Protein AF-A0A3A8Y659-F1 (afdb_monomer_lite)

Foldseek 3Di:
DVQVVVVVVVVVVVCVVVVPDPPDPDDDDDDDDAAEDEDLDDDDDQDQKDKPCVVPVVNDDDPDIDIHGYDYQPCDPDLSVLVSVLVVQLVVLCVVPNLDLRSLVVSLVVSCVVVRCVVCCVVQVVVSSLVSQCVVDVVRSVVVVVLVVLVVVLLVVLLVVVVVVPDDLCVSCVVRVSDDSVNSVVSNVVVVVVD

Structure (mmCIF, N/CA/C/O backbone):
data_AF-A0A3A8Y659-F1
#
_entry.id   AF-A0A3A8Y659-F1
#
loop_
_atom_site.group_PDB
_atom_site.id
_atom_site.type_symbol
_atom_site.label_atom_id
_atom_site.label_alt_id
_atom_site.label_comp_id
_atom_site.label_asym_id
_atom_site.label_entity_id
_atom_site.label_seq_id
_atom_site.pdbx_PDB_ins_code
_atom_site.Cartn_x
_atom_site.Cartn_y
_atom_site.Cartn_z
_atom_site.occupancy
_atom_site.B_iso_or_equiv
_atom_site.auth_seq_id
_atom_site.auth_comp_id
_atom_site.auth_asym_id
_atom_site.auth_atom_id
_atom_site.pdbx_PDB_model_num
ATOM 1 N N . MET A 1 1 ? 12.432 8.393 -7.559 1.00 67.25 1 MET A N 1
ATOM 2 C CA . MET A 1 1 ? 13.305 8.315 -6.360 1.00 67.25 1 MET A CA 1
ATOM 3 C C . MET A 1 1 ? 13.033 7.102 -5.458 1.00 67.25 1 MET A C 1
ATOM 5 O O . MET A 1 1 ? 13.943 6.303 -5.294 1.00 67.25 1 MET A O 1
ATOM 9 N N . ARG A 1 2 ? 11.821 6.889 -4.907 1.00 78.06 2 ARG A N 1
ATOM 10 C CA . ARG A 1 2 ? 11.539 5.725 -4.022 1.00 78.06 2 ARG A CA 1
ATOM 11 C C . ARG A 1 2 ? 11.878 4.362 -4.642 1.00 78.06 2 ARG A C 1
ATOM 13 O O . ARG A 1 2 ? 12.446 3.521 -3.959 1.00 78.06 2 ARG A O 1
ATOM 20 N N . SER A 1 3 ? 11.625 4.175 -5.939 1.00 86.06 3 SER A N 1
ATOM 21 C CA . SER A 1 3 ? 11.949 2.927 -6.646 1.00 86.06 3 SER A CA 1
ATOM 22 C C . SER A 1 3 ? 13.438 2.566 -6.581 1.00 86.06 3 SER A C 1
ATOM 24 O O . SER A 1 3 ? 13.763 1.397 -6.421 1.00 86.06 3 SER A O 1
ATOM 26 N N . LEU A 1 4 ? 14.344 3.554 -6.628 1.00 87.75 4 LEU A N 1
ATOM 27 C CA . LEU A 1 4 ? 15.786 3.326 -6.449 1.00 87.75 4 LEU A CA 1
ATOM 28 C C . LEU A 1 4 ? 16.124 2.878 -5.031 1.00 87.75 4 LEU A C 1
ATOM 30 O O . LEU A 1 4 ? 16.915 1.956 -4.851 1.00 87.75 4 LEU A O 1
ATOM 34 N N . MET A 1 5 ? 15.526 3.533 -4.033 1.00 84.38 5 MET A N 1
ATOM 35 C CA . MET A 1 5 ? 15.741 3.189 -2.628 1.00 84.38 5 MET A CA 1
ATOM 36 C C . MET A 1 5 ? 15.296 1.749 -2.369 1.00 84.38 5 MET A C 1
ATOM 38 O O . MET A 1 5 ? 16.085 0.943 -1.887 1.00 84.38 5 MET A O 1
ATOM 42 N N . TYR A 1 6 ? 14.076 1.399 -2.786 1.00 87.62 6 TYR A N 1
ATOM 43 C CA . TYR A 1 6 ? 13.548 0.044 -2.639 1.00 87.62 6 TYR A CA 1
ATOM 44 C C . TYR A 1 6 ? 14.362 -0.988 -3.410 1.00 87.62 6 TYR A C 1
ATOM 46 O O . TYR A 1 6 ? 14.624 -2.063 -2.875 1.00 87.62 6 TYR A O 1
ATOM 54 N N . LEU A 1 7 ? 14.817 -0.666 -4.623 1.00 91.88 7 LEU A N 1
ATOM 55 C CA . LEU A 1 7 ? 15.689 -1.545 -5.394 1.00 91.88 7 LEU A CA 1
ATOM 56 C C . LEU A 1 7 ? 16.992 -1.842 -4.640 1.00 91.88 7 LEU A C 1
ATOM 58 O O . LEU A 1 7 ? 17.371 -3.003 -4.489 1.00 91.88 7 LEU A O 1
ATOM 62 N N . MET A 1 8 ? 17.655 -0.804 -4.125 1.00 91.06 8 MET A N 1
ATOM 63 C CA . MET A 1 8 ? 18.925 -0.967 -3.423 1.00 91.06 8 MET A CA 1
ATOM 64 C C . MET A 1 8 ? 18.757 -1.741 -2.111 1.00 91.06 8 MET A C 1
ATOM 66 O O . MET A 1 8 ? 19.531 -2.663 -1.849 1.00 91.06 8 MET A O 1
ATOM 70 N N . THR A 1 9 ? 17.724 -1.431 -1.321 1.00 87.75 9 THR A N 1
ATOM 71 C CA . THR A 1 9 ? 17.395 -2.174 -0.094 1.00 87.75 9 THR A CA 1
ATOM 72 C C . THR A 1 9 ? 17.088 -3.640 -0.401 1.00 87.75 9 THR A C 1
ATOM 74 O O . THR A 1 9 ? 17.632 -4.535 0.246 1.00 87.75 9 THR A O 1
ATOM 77 N N . THR A 1 10 ? 16.297 -3.905 -1.445 1.00 90.75 10 THR A N 1
ATOM 78 C CA . THR A 1 10 ? 15.961 -5.271 -1.875 1.00 90.75 10 THR A CA 1
ATOM 79 C C . THR A 1 10 ? 17.212 -6.058 -2.257 1.00 90.75 10 THR A C 1
ATOM 81 O O . THR A 1 10 ? 17.349 -7.224 -1.887 1.00 90.75 10 THR A O 1
ATOM 84 N N . TYR A 1 11 ? 18.166 -5.434 -2.951 1.00 92.69 11 TYR A N 1
ATOM 85 C CA . TYR A 1 11 ? 19.422 -6.091 -3.300 1.00 92.69 11 TYR A CA 1
ATOM 86 C C . TYR A 1 11 ? 20.344 -6.326 -2.116 1.00 92.69 11 TYR A C 1
ATOM 88 O O . TYR A 1 11 ? 20.923 -7.408 -2.019 1.00 92.69 11 TYR A O 1
ATOM 96 N N . GLN A 1 12 ? 20.457 -5.369 -1.195 1.00 90.25 12 GLN A N 1
ATOM 97 C CA . GLN A 1 12 ? 21.200 -5.579 0.050 1.00 90.25 12 GLN A CA 1
ATOM 98 C C . GLN A 1 12 ? 20.659 -6.799 0.806 1.00 90.25 12 GLN A C 1
ATOM 100 O O . GLN A 1 12 ? 21.431 -7.677 1.204 1.00 90.25 12 GLN A O 1
ATOM 105 N N . ASP A 1 13 ? 19.335 -6.906 0.922 1.00 90.81 13 ASP A N 1
ATOM 106 C CA . ASP A 1 13 ? 18.683 -8.059 1.536 1.00 90.81 13 ASP A CA 1
ATOM 107 C C . ASP A 1 13 ? 18.911 -9.354 0.760 1.00 90.81 13 ASP A C 1
ATOM 109 O O . ASP A 1 13 ? 19.202 -10.387 1.367 1.00 90.81 13 ASP A O 1
ATOM 113 N N . TYR A 1 14 ? 18.815 -9.317 -0.568 1.00 93.06 14 TYR A N 1
ATOM 114 C CA . TYR A 1 14 ? 19.063 -10.473 -1.423 1.00 93.06 14 TYR A CA 1
ATOM 115 C C . TYR A 1 14 ? 20.491 -11.008 -1.258 1.00 93.06 14 TYR A C 1
ATOM 117 O O . TYR A 1 14 ? 20.678 -12.209 -1.052 1.00 93.06 14 TYR A O 1
ATOM 125 N N . PHE A 1 15 ? 21.507 -10.143 -1.284 1.00 91.25 15 PHE A N 1
ATOM 126 C CA . PHE A 1 15 ? 22.900 -10.560 -1.107 1.00 91.25 15 PHE A CA 1
ATOM 127 C C . PHE A 1 15 ? 23.166 -11.126 0.283 1.00 91.25 15 PHE A C 1
ATOM 129 O O . PHE A 1 15 ? 23.849 -12.144 0.406 1.00 91.25 15 PHE A O 1
ATOM 136 N N . ARG A 1 16 ? 22.580 -10.514 1.319 1.00 88.81 16 ARG A N 1
ATOM 137 C CA . ARG A 1 16 ? 22.657 -11.021 2.691 1.00 88.81 16 ARG A CA 1
ATOM 138 C C . ARG A 1 16 ? 22.024 -12.409 2.803 1.00 88.81 16 ARG A C 1
ATOM 140 O O . ARG A 1 16 ? 22.661 -13.322 3.318 1.00 88.81 16 ARG A O 1
ATOM 147 N N . LYS A 1 17 ? 20.806 -12.590 2.278 1.00 92.38 17 LYS A N 1
ATOM 148 C CA . LYS A 1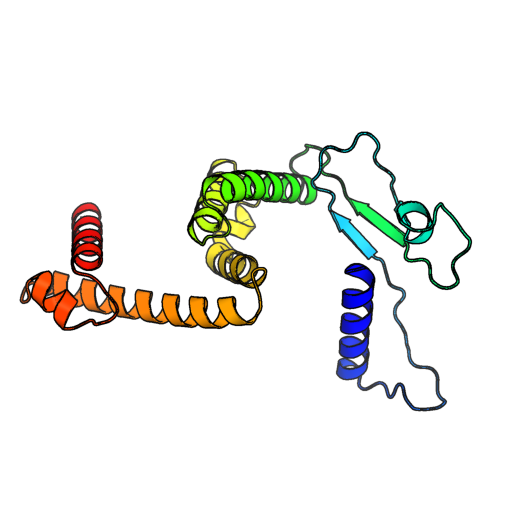 17 ? 20.069 -13.870 2.306 1.00 92.38 17 LYS A CA 1
ATOM 149 C C . LYS A 1 17 ? 20.761 -14.971 1.499 1.00 92.38 17 LYS A C 1
ATOM 151 O O . LYS A 1 17 ? 20.717 -16.130 1.892 1.00 92.38 17 LYS A O 1
ATOM 156 N N . THR A 1 18 ? 21.420 -14.615 0.397 1.00 91.81 18 THR A N 1
ATOM 157 C CA . THR A 1 18 ? 22.163 -15.558 -0.460 1.00 91.81 18 THR A CA 1
ATOM 158 C C . THR A 1 18 ? 23.631 -15.730 -0.054 1.00 91.81 18 THR A C 1
ATOM 160 O O . THR A 1 18 ? 24.370 -16.446 -0.726 1.00 91.81 18 THR A O 1
ATOM 163 N N . ASN A 1 19 ? 24.060 -15.097 1.047 1.00 88.75 19 ASN A N 1
ATOM 164 C CA . ASN A 1 19 ? 25.429 -15.117 1.567 1.00 88.75 19 ASN A CA 1
ATOM 165 C C . ASN A 1 19 ? 26.499 -14.753 0.513 1.00 88.75 19 ASN A C 1
ATOM 167 O O . ASN A 1 19 ? 27.603 -15.305 0.485 1.00 88.75 19 ASN A O 1
ATOM 171 N N . GLN A 1 20 ? 26.162 -13.829 -0.390 1.00 88.06 20 GLN A N 1
ATOM 172 C CA . GLN A 1 20 ? 27.061 -13.376 -1.445 1.00 88.06 20 GLN A CA 1
ATOM 173 C C . GLN A 1 20 ? 27.965 -12.253 -0.933 1.00 88.06 20 GLN A C 1
ATOM 175 O O . GLN A 1 20 ? 27.502 -11.225 -0.444 1.00 88.06 20 GLN A O 1
ATOM 180 N N . ASN A 1 21 ? 29.280 -12.429 -1.072 1.00 85.00 21 ASN A N 1
ATOM 181 C CA . ASN A 1 21 ? 30.248 -11.425 -0.644 1.00 85.00 21 ASN A CA 1
ATOM 182 C C . ASN A 1 21 ? 30.496 -10.393 -1.755 1.00 85.00 21 ASN A C 1
ATOM 184 O O . ASN A 1 21 ? 31.329 -10.610 -2.636 1.00 85.00 21 ASN A O 1
ATOM 188 N N . ILE A 1 22 ? 29.799 -9.259 -1.662 1.00 85.50 22 ILE A N 1
ATOM 189 C CA . ILE A 1 22 ? 29.882 -8.128 -2.603 1.00 85.50 22 ILE A CA 1
ATOM 190 C C . ILE A 1 22 ? 31.216 -7.359 -2.563 1.00 85.50 22 ILE A C 1
ATOM 192 O O . ILE A 1 22 ? 31.443 -6.499 -3.407 1.00 85.50 22 ILE A O 1
ATOM 196 N N . TYR A 1 23 ? 32.107 -7.659 -1.611 1.00 85.44 23 TYR A N 1
ATOM 197 C CA . TYR A 1 23 ? 33.408 -6.994 -1.452 1.00 85.44 23 TYR A CA 1
ATOM 198 C C . TYR A 1 23 ? 34.578 -7.794 -2.044 1.00 85.44 23 TYR A C 1
ATOM 200 O O . TYR A 1 23 ? 35.724 -7.344 -2.010 1.00 85.44 23 TYR A O 1
ATOM 208 N N . LYS A 1 24 ? 34.328 -8.997 -2.575 1.00 87.44 24 LYS A N 1
ATOM 209 C CA . LYS A 1 24 ? 35.353 -9.794 -3.264 1.00 87.44 24 LYS A CA 1
ATOM 210 C C . LYS A 1 24 ? 35.467 -9.381 -4.731 1.00 87.44 24 LYS A C 1
ATOM 212 O O . LYS A 1 24 ? 34.523 -8.904 -5.342 1.00 87.44 24 LYS A O 1
ATOM 217 N N . LYS A 1 25 ? 36.626 -9.664 -5.333 1.00 82.62 25 LYS A N 1
ATOM 218 C CA . LYS A 1 25 ? 36.875 -9.453 -6.773 1.00 82.62 25 LYS A CA 1
ATOM 219 C C . LYS A 1 25 ? 35.950 -10.287 -7.678 1.00 82.62 25 LYS A C 1
ATOM 221 O O . LYS A 1 25 ? 35.764 -9.951 -8.844 1.00 82.62 25 LYS A O 1
ATOM 226 N N . ALA A 1 26 ? 35.422 -11.400 -7.168 1.00 85.94 26 ALA A N 1
ATOM 227 C CA . ALA A 1 26 ? 34.508 -12.257 -7.912 1.00 85.94 26 ALA A CA 1
ATOM 228 C C . ALA A 1 26 ? 33.156 -11.559 -8.116 1.00 85.94 26 ALA A C 1
ATOM 230 O O . ALA A 1 26 ? 32.621 -10.957 -7.189 1.00 85.94 26 ALA A O 1
ATOM 231 N N . LYS A 1 27 ? 32.596 -11.669 -9.325 1.00 85.94 27 LYS A N 1
ATOM 232 C CA . LYS A 1 27 ? 31.263 -11.138 -9.627 1.00 85.94 27 LYS A CA 1
ATOM 233 C C . LYS A 1 27 ? 30.209 -11.865 -8.791 1.00 85.94 27 LYS A C 1
ATOM 235 O O . LYS A 1 27 ? 30.231 -13.091 -8.704 1.00 85.94 27 LYS A O 1
ATOM 240 N N . VAL A 1 28 ? 29.277 -11.105 -8.226 1.00 88.19 28 VAL A N 1
ATOM 241 C CA . VAL A 1 28 ? 28.070 -11.647 -7.593 1.00 88.19 28 VAL A CA 1
ATOM 242 C C . VAL A 1 28 ? 26.990 -11.908 -8.640 1.00 88.19 28 VAL A C 1
ATOM 244 O O . VAL A 1 28 ? 26.982 -11.303 -9.713 1.00 88.19 28 VAL A O 1
ATOM 247 N N . THR A 1 29 ? 26.071 -12.812 -8.325 1.00 88.44 29 THR A N 1
ATOM 248 C CA . THR A 1 29 ? 24.876 -13.058 -9.131 1.00 88.44 29 THR A CA 1
ATOM 249 C C . THR A 1 29 ? 23.843 -11.991 -8.815 1.00 88.44 29 THR A C 1
ATOM 251 O O . THR A 1 29 ? 23.458 -11.826 -7.655 1.00 88.44 29 THR A O 1
ATOM 254 N N . PHE A 1 30 ? 23.383 -11.296 -9.851 1.00 86.94 30 PHE A N 1
ATOM 255 C CA . PHE A 1 30 ? 22.430 -10.203 -9.742 1.00 86.94 30 PHE A CA 1
ATOM 256 C C . PHE A 1 30 ? 21.180 -10.517 -10.560 1.00 86.94 30 PHE A C 1
ATOM 258 O O . PHE A 1 30 ? 21.304 -10.736 -11.769 1.00 86.94 30 PHE A O 1
ATOM 265 N N . PRO A 1 31 ? 19.988 -10.571 -9.949 1.00 90.81 31 PRO A N 1
ATOM 266 C CA . PRO A 1 31 ? 18.769 -10.694 -10.726 1.00 90.81 31 PRO A CA 1
ATOM 267 C C . PRO A 1 31 ? 18.528 -9.398 -11.510 1.00 90.81 31 PRO A C 1
ATOM 269 O O . PRO A 1 31 ? 18.857 -8.306 -11.051 1.00 90.81 31 PRO A O 1
ATOM 272 N N . LYS A 1 32 ? 17.968 -9.519 -12.716 1.00 93.31 32 LYS A N 1
ATOM 273 C CA . LYS A 1 32 ? 17.542 -8.356 -13.501 1.00 93.31 32 LYS A CA 1
ATOM 274 C C . LYS A 1 32 ? 16.274 -7.775 -12.854 1.00 93.31 32 LYS A C 1
ATOM 276 O O . LYS A 1 32 ? 15.326 -8.539 -12.677 1.00 93.31 32 LYS A O 1
ATOM 281 N N . PRO A 1 33 ? 16.230 -6.478 -12.503 1.00 93.00 33 PRO A N 1
ATOM 282 C CA . PRO A 1 33 ? 15.050 -5.900 -11.879 1.00 93.00 33 PRO A CA 1
ATOM 283 C C . PRO A 1 33 ? 13.994 -5.505 -12.904 1.00 93.00 33 PRO A C 1
ATOM 285 O O . PRO A 1 33 ? 14.317 -5.105 -14.024 1.00 93.00 33 PRO A O 1
ATOM 288 N N . GLU A 1 34 ? 12.745 -5.511 -12.452 1.00 94.56 34 GLU A N 1
ATOM 289 C CA . GLU A 1 34 ? 11.632 -4.825 -13.098 1.00 94.56 34 GLU A CA 1
ATOM 290 C C . GLU A 1 34 ? 10.948 -3.936 -12.063 1.00 94.56 34 GLU A C 1
ATOM 292 O O . GLU A 1 34 ? 10.686 -4.359 -10.936 1.00 94.56 34 GLU A O 1
ATOM 297 N N . LEU A 1 35 ? 10.709 -2.679 -12.430 1.00 94.38 35 LEU A N 1
ATOM 298 C CA . LEU A 1 35 ? 10.171 -1.671 -11.527 1.00 94.38 35 LEU A CA 1
ATOM 299 C C . LEU A 1 35 ? 8.787 -1.254 -12.002 1.00 94.38 35 LEU A C 1
ATOM 301 O O . LEU A 1 35 ? 8.608 -0.913 -13.170 1.00 94.38 35 LEU A O 1
ATOM 305 N N . TYR A 1 36 ? 7.839 -1.236 -11.071 1.00 93.56 36 TYR A N 1
ATOM 306 C CA . TYR A 1 36 ? 6.441 -0.925 -11.335 1.00 93.56 36 TYR A CA 1
ATOM 307 C C . TYR A 1 36 ? 5.956 0.189 -10.412 1.00 93.56 36 TYR A C 1
ATOM 309 O O . TYR A 1 36 ? 6.358 0.270 -9.250 1.00 93.56 36 TYR A O 1
ATOM 317 N N . VAL A 1 37 ? 5.067 1.033 -10.928 1.00 91.00 37 VAL A N 1
ATOM 318 C CA . VAL A 1 37 ? 4.320 2.027 -10.150 1.00 91.00 37 VAL A CA 1
ATOM 319 C C . VAL A 1 37 ? 2.852 1.931 -10.524 1.00 91.00 37 VAL A C 1
ATOM 321 O O . VAL A 1 37 ? 2.518 1.990 -11.702 1.00 91.00 37 VAL A O 1
ATOM 324 N N . VAL A 1 38 ? 1.974 1.830 -9.526 1.00 91.81 38 VAL A N 1
ATOM 325 C CA . VAL A 1 38 ? 0.532 1.976 -9.744 1.00 91.81 38 VAL A CA 1
ATOM 326 C C . VAL A 1 38 ? 0.176 3.457 -9.706 1.00 91.81 38 VAL A C 1
ATOM 328 O O . VAL A 1 38 ? 0.420 4.136 -8.707 1.00 91.81 38 VAL A O 1
ATOM 331 N N . PHE A 1 39 ? -0.384 3.965 -10.799 1.00 90.31 39 PHE A N 1
ATOM 332 C CA . PHE A 1 39 ? -0.783 5.358 -10.922 1.00 90.31 39 PHE A CA 1
ATOM 333 C C . PHE A 1 39 ? -2.232 5.553 -10.471 1.00 90.31 39 PHE A C 1
ATOM 335 O O . PHE A 1 39 ? -3.157 4.974 -11.036 1.00 90.31 39 PHE A O 1
ATOM 342 N N . THR A 1 40 ? -2.432 6.398 -9.459 1.00 88.56 40 THR A N 1
ATOM 343 C CA . THR A 1 40 ? -3.747 6.641 -8.838 1.00 88.56 40 THR A CA 1
ATOM 344 C C . THR A 1 40 ? -4.344 8.015 -9.168 1.00 88.56 40 THR A C 1
ATOM 346 O O . THR A 1 40 ? -5.454 8.318 -8.731 1.00 88.56 40 THR A O 1
ATOM 349 N N . GLY A 1 41 ? -3.626 8.851 -9.928 1.00 83.56 41 GLY A N 1
ATOM 350 C CA . GLY A 1 41 ? -4.055 10.202 -10.302 1.00 83.56 41 GLY A CA 1
ATOM 351 C C . GLY A 1 41 ? -5.017 10.255 -11.497 1.00 83.56 41 GLY A C 1
ATOM 352 O O . GLY A 1 41 ? -5.423 9.233 -12.044 1.00 83.56 41 GLY A O 1
ATOM 353 N N . GLU A 1 42 ? -5.345 11.475 -11.933 1.00 70.94 42 GLU A N 1
ATOM 354 C CA . GLU A 1 42 ? -6.302 11.759 -13.025 1.00 70.94 42 GLU A CA 1
ATOM 355 C C . GLU A 1 42 ? -5.631 12.224 -14.336 1.00 70.94 42 GLU A C 1
ATOM 357 O O . GLU A 1 42 ? -6.288 12.776 -15.216 1.00 70.94 42 GLU A O 1
ATOM 362 N N . LYS A 1 43 ? -4.305 12.067 -14.460 1.00 63.59 43 LYS A N 1
ATOM 363 C CA . LYS A 1 43 ? -3.513 12.636 -15.568 1.00 63.59 43 LYS A CA 1
ATOM 364 C C . LYS A 1 43 ? -4.021 12.118 -16.924 1.00 63.59 43 LYS A C 1
ATOM 366 O O . LYS A 1 43 ? -4.203 10.916 -17.103 1.00 63.59 43 LYS A O 1
ATOM 371 N N . GLN A 1 44 ? -4.232 13.038 -17.871 1.00 57.22 44 GLN A N 1
ATOM 372 C CA . GLN A 1 44 ? -4.536 12.705 -19.263 1.00 57.22 44 GLN A CA 1
ATOM 373 C C . GLN A 1 44 ? -3.242 12.264 -19.957 1.00 57.22 44 GLN A C 1
ATOM 375 O O . GLN A 1 44 ? -2.267 13.014 -19.981 1.00 57.22 44 GLN A O 1
ATOM 380 N N . GLY A 1 45 ? -3.236 11.045 -20.495 1.00 69.50 45 GLY A N 1
ATOM 381 C CA . GLY A 1 45 ? -2.053 10.412 -21.076 1.00 69.50 45 GLY A CA 1
ATOM 382 C C . GLY A 1 45 ? -1.481 9.335 -20.157 1.00 69.50 45 GLY A C 1
ATOM 383 O O . GLY A 1 45 ? -1.139 9.593 -19.004 1.00 69.50 45 GLY A O 1
ATOM 384 N N . HIS A 1 46 ? -1.388 8.119 -20.691 1.00 75.00 46 HIS A N 1
ATOM 385 C CA . HIS A 1 46 ? -0.941 6.927 -19.977 1.00 75.00 46 HIS A CA 1
ATOM 386 C C . HIS A 1 46 ? 0.373 6.428 -20.589 1.00 75.00 46 HIS A C 1
ATOM 388 O O . HIS A 1 46 ? 0.340 5.505 -21.405 1.00 75.00 46 HIS A O 1
ATOM 394 N N . PRO A 1 47 ? 1.525 7.062 -20.289 1.00 86.44 47 PRO A N 1
ATOM 395 C CA . PRO A 1 47 ? 2.802 6.512 -20.721 1.00 86.44 47 PRO A CA 1
ATOM 396 C C . PRO A 1 47 ? 2.987 5.109 -20.130 1.00 86.44 47 PRO A C 1
ATOM 398 O O . PRO A 1 47 ? 2.843 4.905 -18.928 1.00 86.44 47 PRO A O 1
ATOM 401 N N . GLU A 1 48 ? 3.322 4.127 -20.969 1.00 89.81 48 GLU A N 1
ATOM 402 C CA . GLU A 1 48 ? 3.593 2.765 -20.489 1.00 89.81 48 GLU A CA 1
ATOM 403 C C . GLU A 1 48 ? 4.823 2.730 -19.567 1.00 89.81 48 GLU A C 1
ATOM 405 O O . GLU A 1 48 ? 4.877 1.954 -18.609 1.00 89.81 48 GLU A O 1
ATOM 410 N N . TYR A 1 49 ? 5.786 3.616 -19.825 1.00 92.50 49 TYR A N 1
ATOM 411 C CA . TYR A 1 49 ? 7.006 3.766 -19.050 1.00 92.50 49 TYR A CA 1
ATOM 412 C C . TYR A 1 49 ? 7.230 5.226 -18.676 1.00 92.50 49 TYR A C 1
ATOM 414 O O . TYR A 1 49 ? 7.023 6.119 -19.492 1.00 92.50 49 TYR A O 1
ATOM 422 N N . MET A 1 50 ? 7.710 5.451 -17.459 1.00 91.50 50 MET A N 1
ATOM 423 C CA . MET A 1 50 ? 8.287 6.727 -17.042 1.00 91.50 50 MET A CA 1
ATOM 424 C C . MET A 1 50 ? 9.766 6.511 -16.757 1.00 91.50 50 MET A C 1
ATOM 426 O O . MET A 1 50 ? 10.134 5.484 -16.179 1.00 91.50 50 MET A O 1
ATOM 430 N N . SER A 1 51 ? 10.603 7.471 -17.133 1.00 92.62 51 SER A N 1
ATOM 431 C CA . SER A 1 51 ? 12.016 7.473 -16.769 1.00 92.62 51 SER A CA 1
ATOM 432 C C . SER A 1 51 ? 12.346 8.666 -15.878 1.00 92.62 51 SER A C 1
ATOM 434 O O . SER A 1 51 ? 11.579 9.625 -15.775 1.00 92.62 51 SER A O 1
ATOM 436 N N . LEU A 1 52 ? 13.463 8.573 -15.160 1.00 90.94 52 LEU A N 1
ATOM 437 C CA . LEU A 1 52 ? 13.917 9.650 -14.289 1.00 90.94 52 LEU A CA 1
ATOM 438 C C . LEU A 1 52 ? 14.382 10.846 -15.123 1.00 90.94 52 LEU A C 1
ATOM 440 O O . LEU A 1 52 ? 14.111 11.980 -14.741 1.00 90.94 52 LEU A O 1
ATOM 444 N N . SER A 1 53 ? 15.054 10.575 -16.243 1.00 93.19 53 SER A N 1
ATOM 445 C CA . SER A 1 53 ? 15.504 11.600 -17.184 1.00 93.19 53 SER A CA 1
ATOM 446 C C . SER A 1 53 ? 14.345 12.428 -17.740 1.00 93.19 53 SER A C 1
ATOM 448 O O . SER A 1 53 ? 14.335 13.647 -17.577 1.00 93.19 53 SER A O 1
ATOM 450 N N . GLU A 1 54 ? 13.329 11.775 -18.302 1.00 91.81 54 GLU A N 1
ATOM 451 C CA . GLU A 1 54 ? 12.189 12.462 -18.922 1.00 91.81 54 GLU A CA 1
ATOM 452 C C . GLU A 1 54 ? 11.392 13.307 -17.915 1.00 91.81 54 GLU A C 1
ATOM 454 O O . GLU A 1 54 ? 10.946 14.405 -18.230 1.00 91.81 54 GLU A O 1
ATOM 459 N N . GLU A 1 55 ? 11.220 12.823 -16.681 1.00 89.25 55 GLU A N 1
ATOM 460 C CA . GLU A 1 55 ? 10.377 13.503 -15.687 1.00 89.25 55 GLU A CA 1
ATOM 461 C C . GLU A 1 55 ? 11.106 14.609 -14.898 1.00 89.25 55 GLU A C 1
ATOM 463 O O . GLU A 1 55 ? 10.440 15.455 -14.299 1.00 89.25 55 GLU A O 1
ATOM 468 N N . PHE A 1 56 ? 12.446 14.608 -14.840 1.00 89.19 56 PHE A N 1
ATOM 469 C CA . PHE A 1 56 ? 13.206 15.521 -13.962 1.00 89.19 56 PHE A CA 1
ATOM 470 C C . PHE A 1 56 ? 14.384 16.248 -14.614 1.00 89.19 56 PHE A C 1
ATOM 472 O O . PHE A 1 56 ? 14.863 17.222 -14.033 1.00 89.19 56 PHE A O 1
ATOM 479 N N . PHE A 1 57 ? 14.869 15.785 -15.764 1.00 92.50 57 PHE A N 1
ATOM 480 C CA . PHE A 1 57 ? 16.068 16.309 -16.424 1.00 92.50 57 PHE A CA 1
ATOM 481 C C . PHE A 1 57 ? 15.805 16.653 -17.893 1.00 92.50 57 PHE A C 1
ATOM 483 O O . PHE A 1 57 ? 16.716 16.583 -18.708 1.00 92.50 57 PHE A O 1
ATOM 490 N N . ASP A 1 58 ? 14.557 16.977 -18.240 1.00 92.12 58 ASP A N 1
ATOM 491 C CA . ASP A 1 58 ? 14.146 17.399 -19.585 1.00 92.12 58 ASP A CA 1
ATOM 492 C C . ASP A 1 58 ? 14.582 16.429 -20.711 1.00 92.12 58 ASP A C 1
ATOM 494 O O . ASP A 1 58 ? 14.822 16.843 -21.847 1.00 92.12 58 ASP A O 1
ATOM 498 N N . GLY A 1 59 ? 14.696 15.130 -20.399 1.00 90.88 59 GLY A N 1
ATOM 499 C CA . GLY A 1 59 ? 15.106 14.092 -21.352 1.00 90.88 59 GLY A CA 1
ATOM 500 C C . GLY A 1 59 ? 16.613 14.040 -21.646 1.00 90.88 59 GLY A C 1
ATOM 501 O O . GLY A 1 59 ? 17.032 13.414 -22.621 1.00 90.88 59 GLY A O 1
ATOM 502 N N . GLU A 1 60 ? 17.458 14.691 -20.839 1.00 93.38 60 GLU A N 1
ATOM 503 C CA . GLU A 1 60 ? 18.916 14.638 -20.998 1.00 93.38 60 GLU A CA 1
ATOM 504 C C . GLU A 1 60 ? 19.491 13.222 -20.791 1.00 93.38 60 GLU A C 1
ATOM 506 O O . GLU A 1 60 ? 19.036 12.440 -19.948 1.00 93.38 60 GLU A O 1
ATOM 511 N N . GLU A 1 61 ? 20.556 12.884 -21.528 1.00 92.69 61 GLU A N 1
ATOM 512 C CA . GLU A 1 61 ? 21.238 11.597 -21.368 1.00 92.69 61 GLU A CA 1
ATOM 513 C C . GLU A 1 61 ? 21.830 11.473 -19.955 1.00 92.69 61 GLU A C 1
ATOM 515 O O . GLU A 1 61 ? 22.750 12.192 -19.561 1.00 92.69 61 GLU A O 1
ATOM 520 N N . CYS A 1 62 ? 21.304 10.521 -19.184 1.00 88.62 62 CYS A N 1
ATOM 521 C CA . CYS A 1 62 ? 21.699 10.289 -17.803 1.00 88.62 62 CYS A CA 1
ATOM 522 C C . CYS A 1 62 ? 22.546 9.020 -17.679 1.00 88.62 62 CYS A C 1
ATOM 524 O O . CYS A 1 62 ? 22.186 7.961 -18.190 1.00 88.62 62 CYS A O 1
ATOM 526 N N . PHE A 1 63 ? 23.627 9.082 -16.893 1.00 90.81 63 PHE A N 1
ATOM 527 C CA . PHE A 1 63 ? 24.431 7.891 -16.577 1.00 90.81 63 PHE A CA 1
ATOM 528 C C . PHE A 1 63 ? 23.638 6.835 -15.788 1.00 90.81 63 PHE A C 1
ATOM 530 O O . PHE A 1 63 ? 23.916 5.638 -15.864 1.00 90.81 63 PHE A O 1
ATOM 537 N N . LEU A 1 64 ? 22.649 7.285 -15.016 1.00 88.19 64 LEU A N 1
ATOM 538 C CA . LEU A 1 64 ? 21.698 6.436 -14.318 1.00 88.19 64 LEU A CA 1
ATOM 539 C C . LEU A 1 64 ? 20.289 6.938 -14.618 1.00 88.19 64 LEU A C 1
ATOM 541 O O . LEU A 1 64 ? 19.835 7.900 -14.002 1.00 88.19 64 LEU A O 1
ATOM 545 N N . ASP A 1 65 ? 19.603 6.259 -15.532 1.00 91.62 65 ASP A N 1
ATOM 546 C CA . ASP A 1 65 ? 18.182 6.476 -15.780 1.00 91.62 65 ASP A CA 1
ATOM 547 C C . ASP A 1 65 ? 17.363 5.285 -15.277 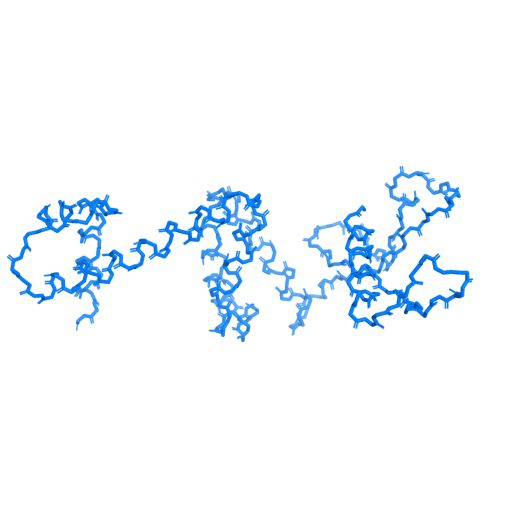1.00 91.62 65 ASP A C 1
ATOM 549 O O . ASP A 1 65 ? 17.691 4.118 -15.508 1.00 91.62 65 ASP A O 1
ATOM 553 N N . VAL A 1 66 ? 16.307 5.587 -14.532 1.00 91.44 66 VAL A N 1
ATOM 554 C CA . VAL A 1 66 ? 15.474 4.589 -13.866 1.00 91.44 66 VAL A CA 1
ATOM 555 C C . VAL A 1 66 ? 14.141 4.546 -14.563 1.00 91.44 66 VAL A C 1
ATOM 557 O O . VAL A 1 66 ? 13.270 5.372 -14.299 1.00 91.44 66 VAL A O 1
ATOM 560 N N . CYS A 1 67 ? 13.977 3.539 -15.409 1.00 93.06 67 CYS A N 1
ATOM 561 C CA . CYS A 1 67 ? 12.721 3.292 -16.091 1.00 93.06 67 CYS A CA 1
ATOM 562 C C . CYS A 1 67 ? 11.793 2.461 -15.204 1.00 93.06 67 CYS A C 1
ATOM 564 O O . CYS A 1 67 ? 12.167 1.399 -14.697 1.00 93.06 67 CYS A O 1
ATOM 566 N N . VAL A 1 68 ? 10.567 2.939 -15.037 1.00 94.00 68 VAL A N 1
ATOM 567 C CA . VAL A 1 68 ? 9.497 2.248 -14.323 1.00 94.00 68 VAL A CA 1
ATOM 568 C C . VAL A 1 68 ? 8.333 2.027 -15.272 1.00 94.00 68 VAL A C 1
ATOM 570 O O . VAL A 1 68 ? 7.964 2.926 -16.024 1.00 94.00 68 VAL A O 1
ATOM 573 N N . ARG A 1 69 ? 7.743 0.834 -15.236 1.00 95.12 69 ARG A N 1
ATOM 574 C CA . ARG A 1 69 ? 6.494 0.565 -15.940 1.00 95.12 69 ARG A CA 1
ATOM 575 C C . ARG A 1 69 ? 5.330 1.084 -15.111 1.00 95.12 69 ARG A C 1
ATOM 577 O O . ARG A 1 69 ? 5.272 0.848 -13.900 1.00 95.12 69 ARG A O 1
ATOM 584 N N . VAL A 1 70 ? 4.404 1.779 -15.754 1.00 93.12 70 VAL A N 1
ATOM 585 C CA . VAL A 1 70 ? 3.244 2.348 -15.073 1.00 93.12 70 VAL A CA 1
ATOM 586 C C . VAL A 1 70 ? 2.043 1.435 -15.242 1.00 93.12 70 VAL A C 1
ATOM 588 O O . VAL A 1 70 ? 1.698 1.026 -16.347 1.00 93.12 70 VAL A O 1
ATOM 591 N N . LEU A 1 71 ? 1.415 1.100 -14.120 1.00 93.19 71 LEU A N 1
ATOM 592 C CA . LEU A 1 71 ? 0.183 0.331 -14.065 1.00 93.19 71 LEU A CA 1
ATOM 593 C C . LEU A 1 71 ? -0.976 1.287 -13.802 1.00 93.19 71 LEU A C 1
ATOM 595 O O . LEU A 1 71 ? -0.948 2.066 -12.848 1.00 93.19 71 LEU A O 1
ATOM 599 N N . TYR A 1 72 ? -1.997 1.204 -14.644 1.00 91.25 72 TYR A N 1
ATOM 600 C CA . TYR A 1 72 ? -3.205 2.010 -14.549 1.00 91.25 72 TYR A CA 1
ATOM 601 C C . TYR A 1 72 ? -4.390 1.113 -14.215 1.00 91.25 72 TYR A C 1
ATOM 603 O O . TYR A 1 72 ? -4.446 -0.031 -14.662 1.00 91.25 72 TYR A O 1
ATOM 611 N N . GLY A 1 73 ? -5.344 1.644 -13.451 1.00 87.75 73 GLY A N 1
ATOM 612 C CA . GLY A 1 73 ? -6.645 0.999 -13.323 1.00 87.75 73 GLY A CA 1
ATOM 613 C C . GLY A 1 73 ? -7.354 1.034 -14.674 1.00 87.75 73 GLY A C 1
ATOM 614 O O . GLY A 1 73 ? -7.511 2.108 -15.254 1.00 87.75 73 GLY A O 1
ATOM 615 N N . SER A 1 74 ? -7.759 -0.130 -15.166 1.00 83.44 74 SER A N 1
ATOM 616 C CA . SER A 1 74 ? -8.540 -0.279 -16.397 1.00 83.44 74 SER A CA 1
ATOM 617 C C . SER A 1 74 ? -10.001 0.170 -16.218 1.00 83.44 74 SER A C 1
ATOM 619 O O . SER A 1 74 ? -10.679 0.479 -17.195 1.00 83.44 74 SER A O 1
ATOM 621 N N . GLY A 1 75 ? -10.477 0.232 -14.967 1.00 80.25 75 GLY A N 1
ATOM 622 C CA . GLY A 1 75 ? -11.889 0.425 -14.626 1.00 80.25 75 GLY A CA 1
ATOM 623 C C . GLY A 1 75 ? -12.689 -0.881 -14.592 1.00 80.25 75 GLY A C 1
ATOM 624 O O . GLY A 1 75 ? -13.862 -0.855 -14.226 1.00 80.25 75 GLY A O 1
ATOM 625 N N . GLU A 1 76 ? -12.064 -2.005 -14.944 1.00 84.50 76 GLU A N 1
ATOM 626 C CA . GLU A 1 76 ? -12.613 -3.349 -14.777 1.00 84.50 76 GLU A CA 1
ATOM 627 C C . GLU A 1 76 ? -12.462 -3.831 -13.324 1.00 84.50 76 GLU A C 1
ATOM 629 O O . GLU A 1 76 ? -11.823 -3.184 -12.490 1.00 84.50 76 GLU A O 1
ATOM 634 N N . ASP A 1 77 ? -13.048 -4.986 -13.006 1.00 86.69 77 ASP A N 1
ATOM 635 C CA . ASP A 1 77 ? -12.936 -5.619 -11.686 1.00 86.69 77 ASP A CA 1
ATOM 636 C C . ASP A 1 77 ? -11.610 -6.390 -11.529 1.00 86.69 77 ASP A C 1
ATOM 638 O O . ASP A 1 77 ? -11.572 -7.586 -11.244 1.00 86.69 77 ASP A O 1
ATOM 642 N N . ASP A 1 78 ? -10.496 -5.706 -11.792 1.00 92.94 78 ASP A N 1
ATOM 643 C CA . ASP A 1 78 ? -9.144 -6.236 -11.643 1.00 92.94 78 ASP A CA 1
ATOM 644 C C . ASP A 1 78 ? -8.440 -5.658 -10.404 1.00 92.94 78 ASP A C 1
ATOM 646 O O . ASP A 1 78 ? -8.776 -4.581 -9.902 1.00 92.94 78 ASP A O 1
ATOM 650 N N . ILE A 1 79 ? -7.415 -6.361 -9.916 1.00 94.00 79 ILE A N 1
ATOM 651 C CA . ILE A 1 79 ? -6.704 -5.996 -8.682 1.00 94.00 79 ILE A CA 1
ATOM 652 C C . ILE A 1 79 ? -6.078 -4.591 -8.725 1.00 94.00 79 ILE A C 1
ATOM 654 O O . ILE A 1 79 ? -6.036 -3.905 -7.700 1.00 94.00 79 ILE A O 1
ATOM 658 N N . ILE A 1 80 ? -5.618 -4.127 -9.892 1.00 93.94 80 ILE A N 1
ATOM 659 C CA . ILE A 1 80 ? -5.027 -2.793 -10.049 1.00 93.94 80 ILE A CA 1
ATOM 660 C C . ILE A 1 80 ? -6.127 -1.737 -9.967 1.00 93.94 80 ILE A C 1
ATOM 662 O O . ILE A 1 80 ? -5.978 -0.753 -9.241 1.00 93.94 80 ILE A O 1
ATOM 666 N N . SER A 1 81 ? -7.254 -1.952 -10.645 1.00 93.75 81 SER A N 1
ATOM 667 C CA . SER A 1 81 ? -8.421 -1.061 -10.579 1.00 93.75 81 SER A CA 1
ATOM 668 C C . SER A 1 81 ? -9.020 -0.981 -9.172 1.00 93.75 81 SER A C 1
ATOM 670 O O . SER A 1 81 ? -9.339 0.115 -8.693 1.00 93.75 81 SER A O 1
ATOM 672 N N . GLN A 1 82 ? -9.103 -2.108 -8.462 1.00 95.38 82 GLN A N 1
ATOM 673 C CA . GLN A 1 82 ? -9.534 -2.137 -7.065 1.00 95.38 82 GLN A CA 1
ATOM 674 C C . GLN A 1 82 ? -8.561 -1.365 -6.159 1.00 95.38 82 GLN A C 1
ATOM 676 O O . GLN A 1 82 ? -8.998 -0.534 -5.362 1.00 95.38 82 GLN A O 1
ATOM 681 N N . TYR A 1 83 ? -7.246 -1.542 -6.324 1.00 94.31 83 TYR A N 1
ATOM 682 C CA . TYR A 1 83 ? -6.250 -0.761 -5.584 1.00 94.31 83 TYR A CA 1
ATOM 683 C C . TYR A 1 83 ? -6.346 0.745 -5.873 1.00 94.31 83 TYR A C 1
ATOM 685 O O . TYR A 1 83 ? -6.311 1.562 -4.951 1.00 94.31 83 TYR A O 1
ATOM 693 N N . VAL A 1 84 ? -6.506 1.138 -7.142 1.00 94.25 84 VAL A N 1
ATOM 694 C CA . VAL A 1 84 ? -6.690 2.549 -7.520 1.00 94.25 84 VAL A CA 1
ATOM 695 C C . VAL A 1 84 ? -7.939 3.122 -6.853 1.00 94.25 84 VAL A C 1
ATOM 697 O O . VAL A 1 84 ? -7.906 4.243 -6.343 1.00 94.25 84 VAL A O 1
ATOM 700 N N . THR A 1 85 ? -9.024 2.350 -6.798 1.00 95.19 85 THR A N 1
ATOM 701 C CA . THR A 1 85 ? -10.259 2.750 -6.115 1.00 95.19 85 THR A CA 1
ATOM 702 C C . THR A 1 85 ? -10.039 2.907 -4.612 1.00 95.19 85 THR A C 1
ATOM 704 O O . THR A 1 85 ? -10.432 3.928 -4.047 1.00 95.19 85 THR A O 1
ATOM 707 N N . PHE A 1 86 ? -9.350 1.959 -3.974 1.00 95.19 86 PHE A N 1
ATOM 708 C CA . PHE A 1 86 ? -8.980 2.039 -2.561 1.00 95.19 86 PHE A CA 1
ATOM 709 C C . PHE A 1 86 ? -8.172 3.309 -2.256 1.00 95.19 86 PHE A C 1
ATOM 711 O O . PHE A 1 86 ? -8.513 4.060 -1.343 1.00 95.19 86 PHE A O 1
ATOM 718 N N . ALA A 1 87 ? -7.145 3.602 -3.060 1.00 93.44 87 ALA A N 1
ATOM 719 C CA . ALA A 1 87 ? -6.310 4.791 -2.892 1.00 93.44 87 ALA A CA 1
ATOM 720 C C . ALA A 1 87 ? -7.111 6.097 -3.035 1.00 93.44 87 ALA A C 1
ATOM 722 O O . ALA A 1 87 ? -6.910 7.032 -2.259 1.00 93.44 87 ALA A O 1
ATOM 723 N N . LYS A 1 88 ? -8.059 6.154 -3.980 1.00 94.06 88 LYS A N 1
ATOM 724 C CA . LYS A 1 88 ? -8.955 7.308 -4.153 1.00 94.06 88 LYS A CA 1
ATOM 725 C C . LYS A 1 88 ? -9.881 7.500 -2.952 1.00 94.06 88 LYS A C 1
ATOM 727 O O . LYS A 1 88 ? -9.975 8.612 -2.435 1.00 94.06 88 LYS A O 1
ATOM 732 N N . VAL A 1 89 ? -10.513 6.426 -2.469 1.00 96.62 89 VAL A N 1
ATOM 733 C CA . VAL A 1 89 ? -11.347 6.468 -1.254 1.00 96.62 89 VAL A CA 1
ATOM 734 C C . VAL A 1 89 ? -10.519 6.949 -0.064 1.00 96.62 89 VAL A C 1
ATOM 736 O O . VAL A 1 89 ? -10.970 7.815 0.685 1.00 96.62 89 VAL A O 1
ATOM 739 N N . TYR A 1 90 ? -9.291 6.454 0.079 1.00 93.81 90 TYR A N 1
ATOM 740 C CA . TYR A 1 90 ? -8.392 6.890 1.137 1.00 93.81 90 TYR A CA 1
ATOM 741 C C . TYR A 1 90 ? -8.056 8.376 1.065 1.00 93.81 90 TYR A C 1
ATOM 743 O O . TYR A 1 90 ? -8.129 9.073 2.076 1.00 93.81 90 TYR A O 1
ATOM 751 N N . ASP A 1 91 ? -7.723 8.891 -0.118 1.00 92.00 91 ASP A N 1
ATOM 752 C CA . ASP A 1 91 ? -7.444 10.315 -0.296 1.00 92.00 91 ASP A CA 1
ATOM 753 C C . ASP A 1 91 ? -8.662 11.184 0.063 1.00 92.00 91 ASP A C 1
ATOM 755 O O . ASP A 1 91 ? -8.496 12.255 0.655 1.00 92.00 91 ASP A O 1
ATOM 759 N N . GLU A 1 92 ? -9.885 10.729 -0.231 1.00 96.00 92 GLU A N 1
ATOM 760 C CA . GLU A 1 92 ? -11.120 11.390 0.208 1.00 96.00 92 GLU A CA 1
ATOM 761 C C . GLU A 1 92 ? -11.276 11.375 1.733 1.00 96.00 92 GLU A C 1
ATOM 763 O O . GLU A 1 92 ? -11.570 12.416 2.327 1.00 96.00 92 GLU A O 1
ATOM 768 N N . GLN A 1 93 ? -11.057 10.228 2.384 1.00 95.25 93 GLN A N 1
ATOM 769 C CA . GLN A 1 93 ? -11.164 10.130 3.843 1.00 95.25 93 GLN A CA 1
ATOM 770 C C . GLN A 1 93 ? -10.071 10.932 4.545 1.00 95.25 93 GLN A C 1
ATOM 772 O O . GLN A 1 93 ? -10.354 11.621 5.523 1.00 95.25 93 GLN A O 1
ATOM 777 N N . ARG A 1 94 ? -8.846 10.945 4.012 1.00 90.38 94 ARG A N 1
ATOM 778 C CA . ARG A 1 94 ? -7.746 11.763 4.532 1.00 90.38 94 ARG A CA 1
ATOM 779 C C . ARG A 1 94 ? -8.053 13.256 4.423 1.00 90.38 94 ARG A C 1
ATOM 781 O O . ARG A 1 94 ? -7.720 14.011 5.331 1.00 90.38 94 ARG A O 1
ATOM 788 N N . LYS A 1 95 ? -8.698 13.706 3.340 1.00 93.12 95 LYS A N 1
ATOM 789 C CA . LYS A 1 95 ? -9.146 15.107 3.205 1.00 93.12 95 LYS A CA 1
ATOM 790 C C . LYS A 1 95 ? -10.221 15.475 4.237 1.00 93.12 95 LYS A C 1
ATOM 792 O O . LYS A 1 95 ? -10.247 16.618 4.677 1.00 93.12 95 LYS A O 1
ATOM 797 N N . LYS A 1 96 ? -11.086 14.530 4.625 1.00 94.81 96 LYS A N 1
ATOM 798 C CA . LYS A 1 96 ? -12.173 14.743 5.602 1.00 94.81 96 LYS A CA 1
ATOM 799 C C . LYS A 1 96 ? -11.714 14.660 7.057 1.00 94.81 96 LYS A C 1
ATOM 801 O O . LYS A 1 96 ? -12.108 15.484 7.873 1.00 94.81 96 LYS A O 1
ATOM 806 N N . HIS A 1 97 ? -10.903 13.658 7.378 1.00 87.38 97 HIS A N 1
ATOM 807 C CA . HIS A 1 97 ? -10.563 13.277 8.751 1.00 87.38 97 HIS A CA 1
ATOM 808 C C . HIS A 1 97 ? -9.086 13.505 9.094 1.00 87.38 97 HIS A C 1
ATOM 810 O O . HIS A 1 97 ? -8.660 13.189 10.203 1.00 87.38 97 HIS A O 1
ATOM 816 N N . GLY A 1 98 ? -8.294 14.045 8.164 1.00 84.81 98 GLY A N 1
ATOM 817 C CA . GLY A 1 98 ? -6.850 14.190 8.318 1.00 84.81 98 GLY A CA 1
ATOM 818 C C . GLY A 1 98 ? -6.108 12.854 8.227 1.00 84.81 98 GLY A C 1
ATOM 819 O O . GLY A 1 98 ? -6.653 11.830 7.816 1.00 84.81 98 GLY A O 1
ATOM 820 N N . LYS A 1 99 ? -4.832 12.865 8.618 1.00 82.00 99 LYS A N 1
ATOM 821 C CA . LYS A 1 99 ? -4.006 11.657 8.759 1.00 82.00 99 LYS A CA 1
ATOM 822 C C . LYS A 1 99 ? -4.337 10.972 10.088 1.00 82.00 99 LYS A C 1
ATOM 824 O O . LYS A 1 99 ? -3.609 11.123 11.057 1.00 82.00 99 LYS A O 1
ATOM 829 N N . THR A 1 100 ? -5.488 10.317 10.166 1.00 83.00 100 THR A N 1
ATOM 830 C CA . THR A 1 100 ? -5.984 9.721 11.415 1.00 83.00 100 THR A CA 1
ATOM 831 C C . THR A 1 100 ? -6.360 8.260 11.224 1.00 83.00 100 THR A C 1
ATOM 833 O O . THR A 1 100 ? -6.726 7.838 10.125 1.00 83.00 100 THR A O 1
ATOM 836 N N . ARG A 1 101 ? -6.354 7.499 12.325 1.00 84.06 101 ARG A N 1
ATOM 837 C CA . ARG A 1 101 ? -6.897 6.133 12.372 1.00 84.06 101 ARG A CA 1
ATOM 838 C C . ARG A 1 101 ? -8.332 6.074 11.834 1.00 84.06 101 ARG A C 1
ATOM 840 O O . ARG A 1 101 ? -8.669 5.171 11.078 1.00 84.06 101 ARG A O 1
ATOM 847 N N . THR A 1 102 ? -9.149 7.086 12.133 1.00 87.44 102 THR A N 1
ATOM 848 C CA . THR A 1 102 ? -10.518 7.216 11.609 1.00 87.44 102 THR A CA 1
ATOM 849 C C . THR A 1 102 ? -10.561 7.252 10.082 1.00 87.44 102 THR A C 1
ATOM 851 O O . THR A 1 102 ? -11.394 6.573 9.491 1.00 87.44 102 THR A O 1
ATOM 854 N N . ALA A 1 103 ? -9.651 7.985 9.425 1.00 89.69 103 ALA A N 1
ATOM 855 C CA . ALA A 1 103 ? -9.586 8.016 7.963 1.00 89.69 103 ALA A CA 1
ATOM 856 C C . ALA A 1 103 ? -9.315 6.622 7.370 1.00 89.69 103 ALA A C 1
ATOM 858 O O . ALA A 1 103 ? -9.887 6.265 6.340 1.00 89.69 103 ALA A O 1
ATOM 859 N N . ILE A 1 104 ? -8.468 5.828 8.031 1.00 90.50 104 ILE A N 1
ATOM 860 C CA . ILE A 1 104 ? -8.123 4.462 7.616 1.00 90.50 104 ILE A CA 1
ATOM 861 C C . ILE A 1 104 ? -9.324 3.527 7.803 1.00 90.50 104 ILE A C 1
ATOM 863 O O . ILE A 1 104 ? -9.723 2.857 6.853 1.00 90.50 104 ILE A O 1
ATOM 867 N N . LEU A 1 105 ? -9.944 3.524 8.987 1.00 91.69 105 LEU A N 1
ATOM 868 C CA . LEU A 1 105 ? -11.091 2.658 9.284 1.00 91.69 105 LEU A CA 1
ATOM 869 C C . LEU A 1 105 ? -12.289 2.953 8.370 1.00 91.69 105 LEU A C 1
ATOM 871 O O . LEU A 1 105 ? -12.883 2.027 7.819 1.00 91.69 105 LEU A O 1
ATOM 875 N N . GLU A 1 106 ? -12.596 4.230 8.122 1.00 97.06 106 GLU A N 1
ATOM 876 C CA . GLU A 1 106 ? -13.653 4.603 7.174 1.00 97.06 106 GLU A CA 1
ATOM 877 C C . GLU A 1 106 ? -13.309 4.194 5.740 1.00 97.06 106 GLU A C 1
ATOM 879 O O . GLU A 1 106 ? -14.189 3.762 4.997 1.00 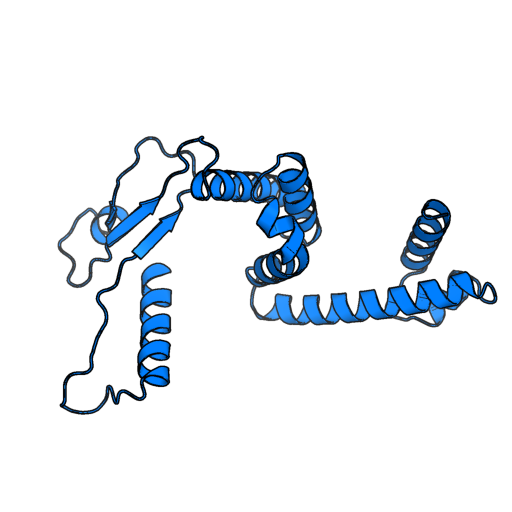97.06 106 GLU A O 1
ATOM 884 N N . THR A 1 107 ? -12.034 4.264 5.345 1.00 96.44 107 THR A N 1
ATOM 885 C CA . THR A 1 107 ? -11.595 3.775 4.029 1.00 96.44 107 THR A CA 1
ATOM 886 C C . THR A 1 107 ? -11.864 2.284 3.888 1.00 96.44 107 THR A C 1
ATOM 888 O O . THR A 1 107 ? -12.454 1.867 2.891 1.00 96.44 107 THR A O 1
ATOM 891 N N . ILE A 1 108 ? -11.472 1.488 4.886 1.00 95.19 108 ILE A N 1
ATOM 892 C CA . ILE A 1 108 ? -11.673 0.037 4.887 1.00 95.19 108 ILE A CA 1
ATOM 893 C C . ILE A 1 108 ? -13.167 -0.287 4.844 1.00 95.19 108 ILE A C 1
ATOM 895 O O . ILE A 1 108 ? -13.586 -1.066 3.989 1.00 95.19 108 ILE A O 1
ATOM 899 N N . ARG A 1 109 ? -13.978 0.353 5.697 1.00 97.25 109 ARG A N 1
ATOM 900 C CA . ARG A 1 109 ? -15.437 0.178 5.719 1.00 97.25 109 ARG A CA 1
ATOM 901 C C . ARG A 1 109 ? -16.059 0.468 4.352 1.00 97.25 109 ARG A C 1
ATOM 903 O O . ARG A 1 109 ? -16.748 -0.383 3.801 1.00 97.25 109 ARG A O 1
ATOM 910 N N . ILE A 1 110 ? -15.763 1.632 3.769 1.00 97.94 110 ILE A N 1
ATOM 911 C CA . ILE A 1 110 ? -16.298 2.041 2.461 1.00 97.94 110 ILE A CA 1
ATOM 912 C C . ILE A 1 110 ? -15.850 1.086 1.350 1.00 97.94 110 ILE A C 1
ATOM 914 O O . ILE A 1 110 ? -16.634 0.789 0.451 1.00 97.94 110 ILE A O 1
ATOM 918 N N . CYS A 1 111 ? -14.601 0.619 1.379 1.00 97.56 111 CYS A N 1
ATOM 919 C CA . CYS A 1 111 ? -14.107 -0.318 0.374 1.00 97.56 111 CYS A CA 1
ATOM 920 C C . CYS A 1 111 ? -14.803 -1.676 0.490 1.00 97.56 111 CYS A C 1
ATOM 922 O O . CYS A 1 111 ? -15.229 -2.207 -0.532 1.00 97.56 111 CYS A O 1
ATOM 924 N N . LYS A 1 112 ? -15.027 -2.184 1.709 1.00 96.75 112 LYS A N 1
ATOM 925 C CA . LYS A 1 112 ? -15.819 -3.402 1.927 1.00 96.75 112 LYS A CA 1
ATOM 926 C C . LYS A 1 112 ? -17.250 -3.252 1.410 1.00 96.75 112 LYS A C 1
ATOM 928 O O . LYS A 1 112 ? -17.699 -4.095 0.641 1.00 96.75 112 LYS A O 1
ATOM 933 N N . ASP A 1 113 ? -17.918 -2.145 1.738 1.00 97.25 113 ASP A N 1
ATOM 934 C CA . ASP A 1 113 ? -19.285 -1.854 1.276 1.00 97.25 113 ASP A CA 1
ATOM 935 C C . ASP A 1 113 ? -19.384 -1.796 -0.262 1.00 97.25 113 ASP A C 1
ATOM 937 O O . ASP A 1 113 ? -20.423 -2.108 -0.844 1.00 97.25 113 ASP A O 1
ATOM 941 N N . LYS A 1 114 ? -18.296 -1.401 -0.935 1.00 95.75 114 LYS A N 1
ATOM 942 C CA . LYS A 1 114 ? -18.196 -1.307 -2.400 1.00 95.75 114 LYS A CA 1
ATOM 943 C C . LYS A 1 114 ? -17.608 -2.555 -3.068 1.00 95.75 114 LYS A C 1
ATOM 945 O O . LYS A 1 114 ? -17.388 -2.520 -4.275 1.00 95.75 114 LYS A O 1
ATOM 950 N N . ASN A 1 115 ? -17.345 -3.628 -2.320 1.00 95.44 115 ASN A N 1
ATOM 951 C CA . ASN A 1 115 ? -16.649 -4.832 -2.792 1.00 95.44 115 ASN A CA 1
ATOM 952 C C . ASN A 1 115 ? -15.244 -4.574 -3.377 1.00 95.44 115 ASN A C 1
ATOM 954 O O . ASN A 1 115 ? -14.765 -5.318 -4.225 1.00 95.44 115 ASN A O 1
ATOM 958 N N . VAL A 1 116 ? -14.557 -3.530 -2.918 1.00 96.25 116 VAL A N 1
ATOM 959 C CA . VAL A 1 116 ? -13.192 -3.188 -3.335 1.00 96.25 116 VAL A CA 1
ATOM 960 C C . VAL A 1 116 ? -12.196 -3.879 -2.412 1.00 96.25 116 VAL A C 1
ATOM 962 O O . VAL A 1 116 ? -12.219 -3.642 -1.204 1.00 96.25 116 VAL A O 1
ATOM 965 N N . LEU A 1 117 ? -11.303 -4.702 -2.972 1.00 95.56 117 LEU A N 1
ATOM 966 C CA . LEU A 1 117 ? -10.322 -5.510 -2.231 1.00 95.56 117 LEU A CA 1
ATOM 967 C C . LEU A 1 117 ? -10.970 -6.380 -1.142 1.00 95.56 117 LEU A C 1
ATOM 969 O O . LEU A 1 117 ? -10.357 -6.647 -0.109 1.00 95.56 117 LEU A O 1
ATOM 973 N N . ILE A 1 118 ? -12.223 -6.796 -1.353 1.00 95.25 118 ILE A N 1
ATOM 974 C CA . ILE A 1 118 ? -13.071 -7.366 -0.302 1.00 95.25 118 ILE A CA 1
ATOM 975 C C . ILE A 1 118 ? -12.450 -8.603 0.349 1.00 95.25 118 ILE A C 1
ATOM 977 O O . ILE A 1 118 ? -12.372 -8.657 1.573 1.00 95.25 118 ILE A O 1
ATOM 981 N N . GLU A 1 119 ? -11.940 -9.547 -0.443 1.00 92.06 119 GLU A N 1
ATOM 982 C CA . GLU A 1 119 ? -11.311 -10.774 0.062 1.00 92.06 119 GLU A CA 1
ATOM 983 C C . GLU A 1 119 ? -10.124 -10.446 0.977 1.00 92.06 119 GLU A C 1
ATOM 985 O O . GLU A 1 119 ? -10.046 -10.917 2.111 1.00 92.06 119 GLU A O 1
ATOM 990 N N . TYR A 1 120 ? -9.253 -9.538 0.531 1.00 91.06 120 TYR A N 1
ATOM 991 C CA . TYR A 1 120 ? -8.079 -9.129 1.294 1.00 91.06 120 TYR A CA 1
ATOM 992 C C . TYR A 1 120 ? -8.456 -8.370 2.570 1.00 91.06 120 TYR A C 1
ATOM 994 O O . TYR A 1 120 ? -7.917 -8.639 3.640 1.00 91.06 120 TYR A O 1
ATOM 1002 N N . LEU A 1 121 ? -9.408 -7.436 2.489 1.00 94.00 121 LEU A N 1
ATOM 1003 C CA . LEU A 1 121 ? -9.834 -6.638 3.638 1.00 94.00 121 LEU A CA 1
ATOM 1004 C C . LEU A 1 121 ? -10.624 -7.459 4.664 1.00 94.00 121 LEU A C 1
ATOM 1006 O O . LEU A 1 121 ? -10.625 -7.105 5.841 1.00 94.00 121 LEU A O 1
ATOM 1010 N N . LEU A 1 122 ? -11.313 -8.530 4.266 1.00 90.12 122 LEU A N 1
ATOM 1011 C CA . LEU A 1 122 ? -11.981 -9.428 5.211 1.00 90.12 122 LEU A CA 1
ATOM 1012 C C . LEU A 1 122 ? -10.974 -10.239 6.033 1.00 90.12 122 LEU A C 1
ATOM 1014 O O . LEU A 1 122 ? -11.177 -10.409 7.233 1.00 90.12 122 LEU A O 1
ATOM 1018 N N . GLU A 1 123 ? -9.877 -10.684 5.422 1.00 90.69 123 GLU A N 1
ATOM 1019 C CA . GLU A 1 123 ? -8.870 -11.509 6.098 1.00 90.69 123 GLU A CA 1
ATOM 1020 C C . GLU A 1 123 ? -7.782 -10.696 6.816 1.00 90.69 123 GLU A C 1
ATOM 1022 O O . GLU A 1 123 ? -7.263 -11.124 7.848 1.00 90.69 123 GLU A O 1
ATOM 1027 N N . ARG A 1 124 ? -7.406 -9.533 6.268 1.00 87.25 124 ARG A N 1
ATOM 1028 C CA . ARG A 1 124 ? -6.179 -8.797 6.627 1.00 87.25 124 ARG A CA 1
ATOM 1029 C C . ARG A 1 124 ? -6.418 -7.368 7.104 1.00 87.25 124 ARG A C 1
ATOM 1031 O O . ARG A 1 124 ? -5.484 -6.573 7.117 1.00 87.25 124 ARG A O 1
ATOM 1038 N N . GLU A 1 125 ? -7.630 -7.032 7.544 1.00 86.69 125 GLU A N 1
ATOM 1039 C CA . GLU A 1 125 ? -7.984 -5.673 7.992 1.00 86.69 125 GLU A CA 1
ATOM 1040 C C . GLU A 1 125 ? -6.959 -5.060 8.959 1.00 86.69 125 GLU A C 1
ATOM 1042 O O . GLU A 1 125 ? -6.442 -3.977 8.696 1.00 86.69 125 GLU A O 1
ATOM 1047 N N . LYS A 1 126 ? -6.619 -5.773 10.042 1.00 82.81 126 LYS A N 1
ATOM 1048 C CA . LYS A 1 126 ? -5.675 -5.281 11.061 1.00 82.81 126 LYS A CA 1
ATOM 1049 C C . LYS A 1 126 ? -4.268 -5.056 10.505 1.00 82.81 126 LYS A C 1
ATOM 1051 O O .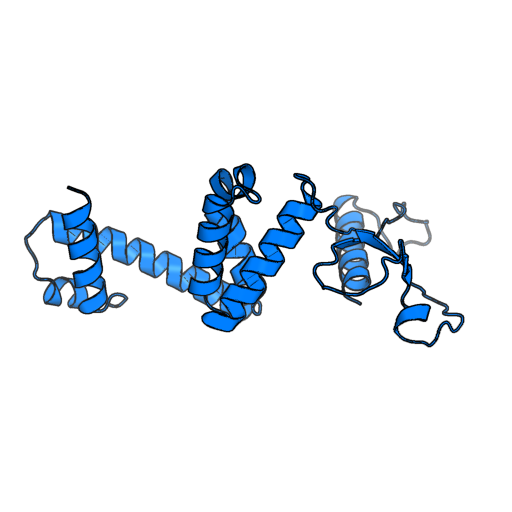 LYS A 1 126 ? -3.570 -4.148 10.942 1.00 82.81 126 LYS A O 1
ATOM 1056 N N . GLU A 1 127 ? -3.848 -5.880 9.549 1.00 80.06 127 GLU A N 1
ATOM 1057 C CA . GLU A 1 127 ? -2.546 -5.752 8.891 1.00 80.06 127 GLU A CA 1
ATOM 1058 C C . GLU A 1 127 ? -2.526 -4.523 7.975 1.00 80.06 127 GLU A C 1
ATOM 1060 O O . GLU A 1 127 ? -1.593 -3.727 8.034 1.00 80.06 127 GLU A O 1
ATOM 1065 N N . VAL A 1 128 ? -3.589 -4.318 7.190 1.00 84.69 128 VAL A N 1
ATOM 1066 C CA . VAL A 1 128 ? -3.757 -3.117 6.356 1.00 84.69 128 VAL A CA 1
ATOM 1067 C C . VAL A 1 128 ? -3.766 -1.866 7.216 1.00 84.69 128 VAL A C 1
ATOM 1069 O O . VAL A 1 128 ? -3.056 -0.910 6.915 1.00 84.69 128 VAL A O 1
ATOM 1072 N N . GLU A 1 129 ? -4.528 -1.880 8.305 1.00 84.56 129 GLU A N 1
ATOM 1073 C CA . GLU A 1 129 ? -4.575 -0.774 9.247 1.00 84.56 129 GLU A CA 1
ATOM 1074 C C . GLU A 1 129 ? -3.182 -0.454 9.807 1.00 84.56 129 GLU A C 1
ATOM 1076 O O . GLU A 1 129 ? -2.747 0.696 9.742 1.00 84.56 129 GLU A O 1
ATOM 1081 N N . ALA A 1 130 ? -2.458 -1.468 10.289 1.00 77.69 130 ALA A N 1
ATOM 1082 C CA . ALA A 1 130 ? -1.113 -1.307 10.829 1.00 77.69 130 ALA A CA 1
ATOM 1083 C C . ALA A 1 130 ? -0.127 -0.767 9.784 1.00 77.69 130 ALA A C 1
ATOM 1085 O O . ALA A 1 130 ? 0.639 0.140 10.094 1.00 77.69 130 ALA A O 1
ATOM 1086 N N . ILE A 1 131 ? -0.168 -1.260 8.542 1.00 78.25 131 ILE A N 1
ATOM 1087 C CA . ILE A 1 131 ? 0.678 -0.765 7.444 1.00 78.25 131 ILE A CA 1
ATOM 1088 C C . ILE A 1 131 ? 0.332 0.689 7.097 1.00 78.25 131 ILE A C 1
ATOM 1090 O O . ILE A 1 131 ? 1.222 1.502 6.852 1.00 78.25 131 ILE A O 1
ATOM 1094 N N . MET A 1 132 ? -0.952 1.045 7.061 1.00 82.81 132 MET A N 1
ATOM 1095 C CA . MET A 1 132 ? -1.371 2.406 6.722 1.00 82.81 132 MET A CA 1
ATOM 1096 C C . MET A 1 132 ? -1.048 3.412 7.820 1.00 82.81 132 MET A C 1
ATOM 1098 O O . MET A 1 132 ? -0.640 4.527 7.498 1.00 82.81 132 MET A O 1
ATOM 1102 N N . LEU A 1 133 ? -1.162 3.008 9.087 1.00 77.12 133 LEU A N 1
ATOM 1103 C CA . LEU A 1 133 ? -0.614 3.754 10.218 1.00 77.12 133 LEU A CA 1
ATOM 1104 C C . LEU A 1 133 ? 0.909 3.849 10.103 1.00 77.12 133 LEU A C 1
ATOM 1106 O O . LEU A 1 133 ? 1.466 4.922 10.293 1.00 77.12 133 LEU A O 1
ATOM 1110 N N . ALA A 1 134 ? 1.566 2.763 9.683 1.00 69.31 134 ALA A N 1
ATOM 1111 C CA . ALA A 1 134 ? 3.011 2.700 9.534 1.00 69.31 134 ALA A CA 1
ATOM 1112 C C . ALA A 1 134 ? 3.596 3.675 8.501 1.00 69.31 134 ALA A C 1
ATOM 1114 O O . ALA A 1 134 ? 4.735 4.117 8.601 1.00 69.31 134 ALA A O 1
ATOM 1115 N N . MET A 1 135 ? 2.820 4.042 7.485 1.00 67.75 135 MET A N 1
ATOM 1116 C CA . MET A 1 135 ? 3.252 5.035 6.497 1.00 67.75 135 MET A CA 1
ATOM 1117 C C . MET A 1 135 ? 3.322 6.466 7.062 1.00 67.75 135 MET A C 1
ATOM 1119 O O . MET A 1 135 ? 3.812 7.369 6.375 1.00 67.75 135 MET A O 1
ATOM 1123 N N . TYR A 1 136 ? 2.845 6.683 8.288 1.00 65.06 136 TYR A N 1
ATOM 1124 C CA . TYR A 1 136 ? 2.975 7.923 9.036 1.00 65.06 136 TYR A CA 1
ATOM 1125 C C . TYR A 1 136 ? 4.109 7.768 10.052 1.00 65.06 136 TYR A C 1
ATOM 1127 O O . TYR A 1 136 ? 3.888 7.184 11.096 1.00 65.06 136 TYR A O 1
ATOM 1135 N N . ASP A 1 137 ? 5.306 8.225 9.655 1.00 61.69 137 ASP A N 1
ATOM 1136 C CA . ASP A 1 137 ? 6.576 8.349 10.407 1.00 61.69 137 ASP A CA 1
ATOM 1137 C C . ASP A 1 137 ? 6.895 7.248 11.447 1.00 61.69 137 ASP A C 1
ATOM 1139 O O . ASP A 1 137 ? 6.162 7.046 12.407 1.00 61.69 137 ASP A O 1
ATOM 1143 N N . GLU A 1 138 ? 8.045 6.570 11.318 1.00 48.97 138 GLU A N 1
ATOM 1144 C CA . GLU A 1 138 ? 8.408 5.350 12.081 1.00 48.97 138 GLU A CA 1
ATOM 1145 C C . GLU A 1 138 ? 8.245 5.446 13.616 1.00 48.97 138 GLU A C 1
ATOM 1147 O O . GLU A 1 138 ? 8.018 4.438 14.289 1.00 48.97 138 GLU A O 1
ATOM 1152 N N . GLU A 1 139 ? 8.307 6.656 14.168 1.00 50.66 139 GLU A N 1
ATOM 1153 C CA . GLU A 1 139 ? 8.155 6.953 15.593 1.00 50.66 139 GLU A CA 1
ATOM 1154 C C . GLU A 1 139 ? 6.681 6.973 16.066 1.00 50.66 139 GLU A C 1
ATOM 1156 O O . GLU A 1 139 ? 6.382 6.574 17.194 1.00 50.66 139 GLU A O 1
ATOM 1161 N N . GLU A 1 140 ? 5.737 7.365 15.204 1.00 55.75 140 GLU A N 1
ATOM 1162 C CA . GLU A 1 140 ? 4.304 7.463 15.523 1.00 55.75 140 GLU A CA 1
ATOM 1163 C C . GLU A 1 140 ? 3.6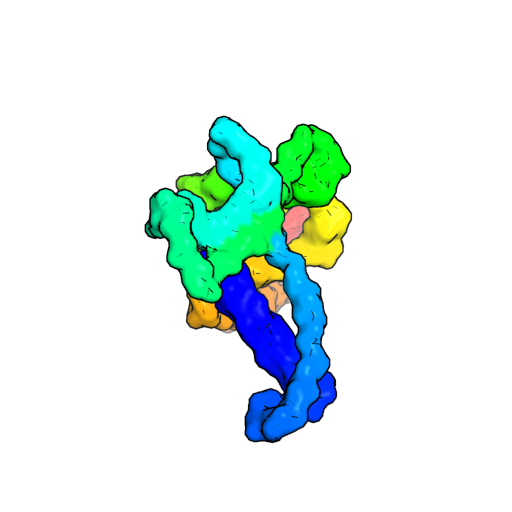27 6.078 15.501 1.00 55.75 140 GLU A C 1
ATOM 1165 O O . GLU A 1 140 ? 2.809 5.774 16.368 1.00 55.75 140 GLU A O 1
ATOM 1170 N N . ILE A 1 141 ? 4.072 5.179 14.613 1.00 53.06 141 ILE A N 1
ATOM 1171 C CA . ILE A 1 141 ? 3.610 3.780 14.484 1.00 53.06 141 ILE A CA 1
ATOM 1172 C C . ILE A 1 141 ? 3.799 2.986 15.775 1.00 53.06 141 ILE A C 1
ATOM 1174 O O . ILE A 1 141 ? 2.897 2.283 16.230 1.00 53.06 141 ILE A O 1
ATOM 1178 N N . LEU A 1 142 ? 4.997 3.069 16.360 1.00 53.19 142 LEU A N 1
ATOM 1179 C CA . LEU A 1 142 ? 5.327 2.336 17.575 1.00 53.19 142 LEU A CA 1
ATOM 1180 C C . LEU A 1 142 ? 4.501 2.873 18.746 1.00 53.19 142 LEU A C 1
ATOM 1182 O O . LEU A 1 142 ? 3.987 2.098 19.553 1.00 53.19 142 LEU A O 1
ATOM 1186 N N . LEU A 1 143 ? 4.338 4.196 18.820 1.00 58.31 143 LEU A N 1
ATOM 1187 C CA . LEU A 1 143 ? 3.539 4.840 19.856 1.00 58.31 143 LEU A CA 1
ATOM 1188 C C . LEU A 1 143 ? 2.053 4.495 19.727 1.00 58.31 143 LEU A C 1
ATOM 1190 O O . LEU A 1 143 ? 1.425 4.197 20.742 1.00 58.31 143 LEU A O 1
ATOM 1194 N N . ASP A 1 144 ? 1.500 4.466 18.517 1.00 58.16 144 ASP A N 1
ATOM 1195 C CA . ASP A 1 144 ? 0.094 4.139 18.281 1.00 58.16 144 ASP A CA 1
ATOM 1196 C C . ASP A 1 144 ? -0.203 2.640 18.401 1.00 58.16 144 ASP A C 1
ATOM 1198 O O . ASP A 1 144 ? -1.241 2.272 18.953 1.00 58.16 144 ASP A O 1
ATOM 1202 N N . TYR A 1 145 ? 0.716 1.754 18.010 1.00 60.62 145 TYR A N 1
ATOM 1203 C CA . TYR A 1 145 ? 0.603 0.321 18.304 1.00 60.62 145 TYR A CA 1
ATOM 1204 C C . TYR A 1 145 ? 0.608 0.068 19.821 1.00 60.62 145 TYR A C 1
ATOM 1206 O O . TYR A 1 145 ? -0.287 -0.588 20.351 1.00 60.62 145 TYR A O 1
ATOM 1214 N N . ILE A 1 146 ? 1.539 0.684 20.560 1.00 65.19 146 ILE A N 1
ATOM 1215 C CA . ILE A 1 146 ? 1.585 0.573 22.026 1.00 65.19 146 ILE A CA 1
ATOM 1216 C C . ILE A 1 146 ? 0.323 1.166 22.671 1.00 65.19 146 ILE A C 1
ATOM 1218 O O . ILE A 1 146 ? -0.191 0.604 23.640 1.00 65.19 146 ILE A O 1
ATOM 1222 N N . ARG A 1 147 ? -0.183 2.303 22.177 1.00 71.62 147 ARG A N 1
ATOM 1223 C CA . ARG A 1 147 ? -1.418 2.922 22.687 1.00 71.62 147 ARG A CA 1
ATOM 1224 C C . ARG A 1 147 ? -2.646 2.071 22.383 1.00 71.62 147 ARG A C 1
ATOM 1226 O O . ARG A 1 147 ? -3.474 1.916 23.273 1.00 71.62 147 ARG A O 1
ATOM 1233 N N . SER A 1 148 ? -2.757 1.516 21.178 1.00 71.75 148 SER A N 1
ATOM 1234 C CA . SER A 1 148 ? -3.898 0.692 20.765 1.00 71.75 148 SER A CA 1
ATOM 1235 C C . SER A 1 148 ? -3.941 -0.646 21.497 1.00 71.75 148 SER A C 1
ATOM 1237 O O . SER A 1 148 ? -4.997 -0.987 22.017 1.00 71.75 148 SER A O 1
ATOM 1239 N N . GLU A 1 149 ? -2.819 -1.354 21.667 1.00 75.50 149 GLU A N 1
ATOM 1240 C CA . GLU A 1 149 ? -2.801 -2.578 22.483 1.00 75.50 149 GLU A CA 1
ATOM 1241 C C . GLU A 1 149 ? -3.128 -2.297 23.951 1.00 75.50 149 GLU A C 1
ATOM 1243 O O . GLU A 1 149 ? -3.895 -3.028 24.581 1.00 75.50 149 GLU A O 1
ATOM 1248 N N . LYS A 1 150 ? -2.593 -1.200 24.507 1.00 79.06 150 LYS A N 1
ATOM 1249 C CA . LYS A 1 150 ? -2.946 -0.777 25.867 1.00 79.06 150 LYS A CA 1
ATOM 1250 C C . LYS A 1 150 ? -4.420 -0.419 25.976 1.00 79.06 150 LYS A C 1
ATOM 1252 O O . LYS A 1 150 ? -5.030 -0.770 26.984 1.00 79.06 150 LYS A O 1
ATOM 1257 N N . TYR A 1 151 ? -4.984 0.268 24.986 1.00 82.06 151 TYR A N 1
ATOM 1258 C CA . TYR A 1 151 ? -6.396 0.630 24.963 1.00 82.06 151 TYR A CA 1
ATOM 1259 C C . TYR A 1 151 ? -7.287 -0.608 24.864 1.00 82.06 151 TYR A C 1
ATOM 1261 O O . TYR A 1 151 ? -8.228 -0.723 25.640 1.00 82.06 151 TYR A O 1
ATOM 1269 N N . GLU A 1 152 ? -6.967 -1.561 23.990 1.00 82.25 152 GLU A N 1
ATOM 1270 C CA . GLU A 1 152 ? -7.783 -2.761 23.787 1.00 82.25 152 GLU A CA 1
ATOM 1271 C C . GLU A 1 152 ? -7.768 -3.669 25.022 1.00 82.25 152 GLU A C 1
ATOM 1273 O O . GLU A 1 152 ? -8.822 -4.068 25.509 1.00 82.25 152 GLU A O 1
ATOM 1278 N N . ASN A 1 153 ? -6.596 -3.880 25.629 1.00 84.25 153 ASN A N 1
ATOM 1279 C CA . ASN A 1 153 ? -6.489 -4.587 26.907 1.00 84.25 153 ASN A CA 1
ATOM 1280 C C . ASN A 1 153 ? -7.277 -3.862 28.017 1.00 84.25 153 ASN A C 1
ATOM 1282 O O . ASN A 1 153 ? -8.016 -4.468 28.792 1.00 84.25 153 ASN A O 1
ATOM 1286 N N . SER A 1 154 ? -7.184 -2.529 28.061 1.00 89.19 154 SER A N 1
ATOM 1287 C CA . SER A 1 154 ? -7.947 -1.708 29.010 1.00 89.19 154 SER A CA 1
ATOM 1288 C C . SER A 1 154 ? -9.462 -1.823 28.777 1.00 89.19 154 SER A C 1
ATOM 1290 O O . SER A 1 154 ? -10.226 -1.912 29.739 1.00 89.19 154 SER A O 1
ATOM 1292 N N . LYS A 1 155 ? -9.903 -1.873 27.514 1.00 89.56 155 LYS A N 1
ATOM 1293 C CA . LYS A 1 155 ? -11.301 -2.063 27.112 1.00 89.56 155 LYS A CA 1
ATOM 1294 C C . LYS A 1 155 ? -11.809 -3.443 27.520 1.00 89.56 155 LYS A C 1
ATOM 1296 O O . LYS A 1 155 ? -12.888 -3.523 28.099 1.00 89.56 155 LYS A O 1
ATOM 1301 N N . GLU A 1 156 ? -11.051 -4.512 27.290 1.00 90.12 156 GLU A N 1
ATOM 1302 C CA . GLU A 1 156 ? -11.424 -5.869 27.713 1.00 90.12 156 GLU A CA 1
ATOM 1303 C C . GLU A 1 156 ? -11.613 -5.967 29.234 1.00 90.12 156 GLU A C 1
ATOM 1305 O O . GLU A 1 156 ? -12.598 -6.540 29.712 1.00 90.12 156 GLU A O 1
ATOM 1310 N N . ILE A 1 157 ? -10.713 -5.344 30.003 1.00 90.31 157 ILE A N 1
ATOM 1311 C CA . ILE A 1 157 ? -10.823 -5.264 31.464 1.00 90.31 157 ILE A CA 1
ATOM 1312 C C . ILE A 1 157 ? -12.081 -4.482 31.867 1.00 90.31 157 ILE A C 1
ATOM 1314 O O . ILE A 1 157 ? -12.850 -4.958 32.705 1.00 90.31 157 ILE A O 1
ATOM 1318 N N . ALA A 1 158 ? -12.335 -3.325 31.247 1.00 91.69 158 ALA A N 1
ATOM 1319 C CA . ALA A 1 158 ? -13.532 -2.526 31.511 1.00 91.69 158 ALA A CA 1
ATOM 1320 C C . ALA A 1 158 ? -14.821 -3.296 31.187 1.00 91.69 158 ALA A C 1
ATOM 1322 O O . ALA A 1 158 ? -15.760 -3.282 31.978 1.00 91.69 158 ALA A O 1
ATOM 1323 N N . VAL A 1 159 ? -14.856 -4.025 30.066 1.00 91.94 159 VAL A N 1
ATOM 1324 C CA . VAL A 1 159 ? -15.981 -4.889 29.680 1.00 91.94 159 VAL A CA 1
ATOM 1325 C C . VAL A 1 159 ? -16.237 -5.953 30.743 1.00 91.94 159 VAL A C 1
ATOM 1327 O O . VAL A 1 159 ? -17.388 -6.185 31.115 1.00 91.94 159 VAL A O 1
ATOM 1330 N N . LYS A 1 160 ? -15.181 -6.591 31.256 1.00 91.69 160 LYS A N 1
ATOM 1331 C CA . LYS A 1 160 ? -15.305 -7.597 32.314 1.00 91.69 160 LYS A CA 1
ATOM 1332 C C . LYS A 1 160 ? -15.870 -6.990 33.603 1.00 91.69 160 LYS A C 1
ATOM 1334 O O . LYS A 1 160 ? -16.833 -7.527 34.143 1.00 91.69 160 LYS A O 1
ATOM 1339 N N . MET A 1 161 ? -15.346 -5.842 34.036 1.00 92.88 161 MET A N 1
ATOM 1340 C CA . MET A 1 161 ? -15.827 -5.129 35.228 1.00 92.88 161 MET A CA 1
ATOM 1341 C C . MET A 1 161 ? -17.284 -4.662 35.090 1.00 92.88 161 MET A C 1
ATOM 1343 O O . MET A 1 161 ? -18.064 -4.787 36.033 1.00 92.88 161 MET A O 1
ATOM 1347 N N . LEU A 1 162 ? -17.679 -4.172 33.909 1.00 91.88 162 LEU A N 1
ATOM 1348 C CA . LEU A 1 162 ? -19.060 -3.770 33.620 1.00 91.88 162 LEU A CA 1
ATOM 1349 C C . LEU A 1 162 ? -20.025 -4.964 33.651 1.00 91.88 162 LEU A C 1
ATOM 1351 O O . LEU A 1 162 ? -21.132 -4.831 34.165 1.00 91.88 162 LEU A O 1
ATOM 1355 N N . LYS A 1 163 ? -19.608 -6.135 33.147 1.00 89.94 163 LYS A N 1
ATOM 1356 C CA . LYS A 1 163 ? -20.406 -7.374 33.206 1.00 89.94 163 LYS A CA 1
ATOM 1357 C C . LYS A 1 163 ? -20.549 -7.924 34.625 1.00 89.94 163 LYS A C 1
ATOM 1359 O O . LYS A 1 163 ? -21.583 -8.501 34.941 1.00 89.94 163 LYS A O 1
ATOM 1364 N N . GLU A 1 164 ? -19.530 -7.756 35.467 1.00 91.06 164 GLU A N 1
ATOM 1365 C CA . GLU A 1 164 ? -19.587 -8.131 36.886 1.00 91.06 164 GLU A CA 1
ATOM 1366 C C . GLU A 1 164 ? -20.552 -7.236 37.687 1.00 91.06 164 GLU A C 1
ATOM 1368 O O . GLU A 1 164 ? -21.079 -7.677 38.704 1.00 91.06 164 GLU A O 1
ATOM 1373 N N . GLY A 1 165 ? -20.809 -6.002 37.231 1.00 86.25 165 GLY A N 1
ATOM 1374 C CA . GLY A 1 165 ? -21.864 -5.124 37.758 1.00 86.25 165 GLY A CA 1
ATOM 1375 C C . GLY A 1 165 ? -21.595 -4.514 39.141 1.00 86.25 165 GLY A C 1
ATOM 1376 O O . GLY A 1 165 ? -22.476 -3.872 39.706 1.00 86.25 165 GLY A O 1
ATOM 1377 N N . ASN A 1 166 ? -20.390 -4.693 39.687 1.00 89.00 166 ASN A N 1
ATOM 1378 C CA . ASN A 1 166 ? -20.047 -4.309 41.064 1.00 89.00 166 ASN A CA 1
ATOM 1379 C C . ASN A 1 166 ? -19.440 -2.901 41.202 1.00 89.00 166 ASN A C 1
ATOM 1381 O O . ASN A 1 166 ? -19.228 -2.437 42.322 1.00 89.00 166 ASN A O 1
ATOM 1385 N N . LEU A 1 167 ? -19.115 -2.238 40.090 1.00 90.38 167 LEU A N 1
ATOM 1386 C CA . LEU A 1 167 ? -18.412 -0.953 40.057 1.00 90.38 167 LEU A CA 1
ATOM 1387 C C . LEU A 1 167 ? -19.160 0.051 39.171 1.00 90.38 167 LEU A C 1
ATOM 1389 O O . LEU A 1 167 ? -19.695 -0.321 38.125 1.00 90.38 167 LEU A O 1
ATOM 1393 N N . SER A 1 168 ? -19.177 1.327 39.569 1.00 91.31 168 SER A N 1
ATOM 1394 C CA . SER A 1 168 ? -19.716 2.415 38.744 1.00 91.31 168 SER A CA 1
ATOM 1395 C C . SER A 1 168 ? -18.779 2.761 37.582 1.00 91.31 168 SER A C 1
ATOM 1397 O O . SER A 1 168 ? -17.582 2.470 37.613 1.00 91.31 168 SER A O 1
ATOM 1399 N N . VAL A 1 169 ? -19.313 3.438 36.564 1.00 90.69 169 VAL A N 1
ATOM 1400 C CA . VAL A 1 169 ? -18.545 3.928 35.405 1.00 90.69 169 VAL A CA 1
ATOM 1401 C C . VAL A 1 169 ? -17.365 4.801 35.851 1.00 90.69 169 VAL A C 1
ATOM 1403 O O . VAL A 1 169 ? -16.254 4.655 35.345 1.00 90.69 169 VAL A O 1
ATOM 1406 N N . GLU A 1 170 ? -17.585 5.673 36.833 1.00 91.12 170 GLU A N 1
ATOM 1407 C CA . GLU A 1 170 ? -16.562 6.559 37.393 1.00 91.12 170 GLU A CA 1
ATOM 1408 C C . GLU A 1 170 ? -15.479 5.770 38.133 1.00 91.12 170 GLU A C 1
ATOM 1410 O O . GLU A 1 170 ? -14.296 6.084 38.010 1.00 91.12 170 GLU A O 1
ATOM 1415 N N . GLN A 1 171 ? -15.864 4.724 38.871 1.00 89.69 171 GLN A N 1
ATOM 1416 C CA . GLN A 1 171 ? -14.912 3.856 39.563 1.00 89.69 171 GLN A CA 1
ATOM 1417 C C . GLN A 1 171 ? -14.054 3.075 38.565 1.00 89.69 171 GLN A C 1
ATOM 1419 O O . GLN A 1 171 ? -12.839 3.019 38.726 1.00 89.69 171 GLN A O 1
ATOM 1424 N N . ILE A 1 172 ? -14.658 2.521 37.511 1.00 90.12 172 ILE A N 1
ATOM 1425 C CA . ILE A 1 172 ? -13.941 1.778 36.465 1.00 90.12 172 ILE A CA 1
ATOM 1426 C C . ILE A 1 172 ? -12.945 2.691 35.736 1.00 90.12 172 ILE A C 1
ATOM 1428 O O . ILE A 1 172 ? -11.786 2.311 35.574 1.00 90.12 172 ILE A O 1
ATOM 1432 N N . ALA A 1 173 ? -13.348 3.913 35.375 1.00 89.25 173 ALA A N 1
ATOM 1433 C CA . ALA A 1 173 ? -12.440 4.907 34.795 1.00 89.25 173 ALA A CA 1
ATOM 1434 C C . ALA A 1 173 ? -11.308 5.302 35.765 1.00 89.25 173 ALA A C 1
ATOM 1436 O O . ALA A 1 173 ? -10.178 5.534 35.348 1.00 89.25 173 ALA A O 1
ATOM 1437 N N . GLY A 1 174 ? -11.583 5.326 37.074 1.00 87.12 174 GLY A N 1
ATOM 1438 C CA . GLY A 1 174 ? -10.565 5.543 38.104 1.00 87.12 174 GLY A CA 1
ATOM 1439 C C . GLY A 1 174 ? -9.562 4.390 38.250 1.00 87.12 174 GLY A C 1
ATOM 1440 O O . GLY A 1 174 ? -8.398 4.634 38.561 1.00 87.12 174 GLY A O 1
ATOM 1441 N N . TYR A 1 175 ? -9.983 3.142 38.014 1.00 88.06 175 TYR A N 1
ATOM 1442 C CA . TYR A 1 175 ? -9.109 1.962 38.070 1.00 88.06 175 TYR A CA 1
ATOM 1443 C C . TYR A 1 175 ? -8.276 1.762 36.803 1.00 88.06 175 TYR A C 1
ATOM 1445 O O . TYR A 1 175 ? -7.182 1.199 36.869 1.00 88.06 175 TYR A O 1
ATOM 1453 N N . ILE A 1 176 ? -8.780 2.211 35.656 1.00 88.31 176 ILE A N 1
ATOM 1454 C CA . ILE A 1 176 ? -8.150 2.015 34.354 1.00 88.31 176 ILE A CA 1
ATOM 1455 C C . ILE A 1 176 ? -7.692 3.374 33.836 1.00 88.31 176 ILE A C 1
ATOM 1457 O O . ILE A 1 176 ? -8.389 4.034 33.074 1.00 88.31 176 ILE A O 1
ATOM 1461 N N . SER A 1 177 ? -6.479 3.776 34.220 1.00 79.94 177 SER A N 1
ATOM 1462 C CA . SER A 1 177 ? -5.911 5.100 33.913 1.00 79.94 177 SER A CA 1
ATOM 1463 C C . SER A 1 177 ? -5.826 5.443 32.418 1.00 79.94 177 SER A C 1
ATOM 1465 O O . SER A 1 177 ? -5.635 6.606 32.073 1.00 79.94 177 SER A O 1
ATOM 1467 N N . ASN A 1 178 ? -5.960 4.450 31.535 1.00 81.88 178 ASN A N 1
ATOM 1468 C CA . ASN A 1 178 ? -5.964 4.619 30.082 1.00 81.88 178 ASN A CA 1
ATOM 1469 C C . ASN A 1 178 ? -7.367 4.834 29.481 1.00 81.88 178 ASN A C 1
ATOM 1471 O O . ASN A 1 178 ? -7.469 4.978 28.265 1.00 81.88 178 ASN A O 1
ATOM 1475 N N . LEU A 1 179 ? -8.436 4.829 30.286 1.00 86.38 179 LEU A N 1
ATOM 1476 C CA . LEU A 1 179 ? -9.809 5.079 29.844 1.00 86.38 179 LEU A CA 1
ATOM 1477 C C . LEU A 1 179 ? -10.389 6.297 30.559 1.00 86.38 179 LEU A C 1
ATOM 1479 O O . LEU A 1 179 ? -10.279 6.441 31.775 1.00 86.38 179 LEU A O 1
ATOM 1483 N N . THR A 1 180 ? -11.058 7.165 29.807 1.00 87.56 180 THR A N 1
ATOM 1484 C CA . THR A 1 180 ? -11.844 8.254 30.393 1.00 87.56 180 THR A CA 1
ATOM 1485 C C . THR A 1 180 ? -13.221 7.759 30.843 1.00 87.56 180 THR A C 1
ATOM 1487 O O . THR A 1 180 ? -13.688 6.695 30.436 1.00 87.56 180 THR A O 1
ATOM 1490 N N . ILE A 1 181 ? -13.921 8.559 31.652 1.00 88.06 181 ILE A N 1
ATOM 1491 C CA . ILE A 1 181 ? -15.317 8.278 32.031 1.00 88.06 181 ILE A CA 1
ATOM 1492 C C . ILE A 1 181 ? -16.192 8.110 30.778 1.00 88.06 181 ILE A C 1
ATOM 1494 O O . ILE A 1 181 ? -17.035 7.215 30.730 1.00 88.06 181 ILE A O 1
ATOM 1498 N N . ASP A 1 182 ? -15.976 8.932 29.750 1.00 88.12 182 ASP A N 1
ATOM 1499 C CA . ASP A 1 182 ? -16.755 8.864 28.513 1.00 88.12 182 ASP A CA 1
ATOM 1500 C C . ASP A 1 182 ? -16.405 7.631 27.666 1.00 88.12 182 ASP A C 1
ATOM 1502 O O . ASP A 1 182 ? -17.306 7.038 27.070 1.00 88.12 182 ASP A O 1
ATOM 1506 N N . ASP A 1 183 ? -15.149 7.168 27.682 1.00 86.62 183 ASP A N 1
ATOM 1507 C CA . ASP A 1 183 ? -14.782 5.879 27.078 1.00 86.62 183 ASP A CA 1
ATOM 1508 C C . ASP A 1 183 ? -15.544 4.726 27.733 1.00 86.62 183 ASP A C 1
ATOM 1510 O O . ASP A 1 183 ? -16.125 3.895 27.036 1.00 86.62 183 ASP A O 1
ATOM 1514 N N . VAL A 1 184 ? -15.598 4.692 29.069 1.00 90.25 184 VAL A N 1
ATOM 1515 C CA . VAL A 1 184 ? -16.316 3.642 29.807 1.00 90.25 184 VAL A CA 1
ATOM 1516 C C . VAL A 1 184 ? -17.8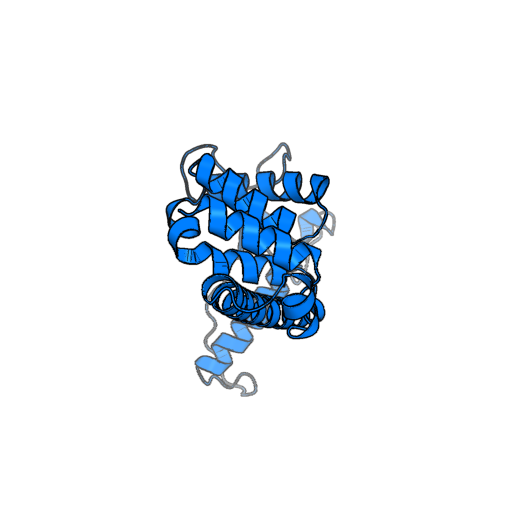24 3.707 29.534 1.00 90.25 184 VAL A C 1
ATOM 1518 O O . VAL A 1 184 ? -18.446 2.662 29.341 1.00 90.25 184 VAL A O 1
ATOM 1521 N N . LYS A 1 185 ? -18.420 4.906 29.428 1.00 90.62 185 LYS A N 1
ATOM 1522 C CA . LYS A 1 185 ? -19.830 5.065 29.014 1.00 90.62 185 LYS A CA 1
ATOM 1523 C C . LYS A 1 185 ? -20.081 4.526 27.611 1.00 90.62 185 LYS A C 1
ATOM 1525 O O . LYS A 1 185 ? -21.073 3.833 27.399 1.00 90.62 185 LYS A O 1
ATOM 1530 N N . ARG A 1 186 ? -19.195 4.828 26.657 1.00 89.31 186 ARG A N 1
ATOM 1531 C CA . ARG A 1 186 ? -19.307 4.318 25.285 1.00 89.31 186 ARG A CA 1
ATOM 1532 C C . ARG A 1 186 ? -19.219 2.792 25.265 1.00 89.31 186 ARG A C 1
ATOM 1534 O O . ARG A 1 186 ? -20.076 2.151 24.669 1.00 89.31 186 ARG A O 1
ATOM 1541 N N . ILE A 1 187 ? -18.257 2.211 25.984 1.00 91.50 187 ILE A N 1
ATOM 1542 C CA . ILE A 1 187 ? -18.109 0.752 26.119 1.00 91.50 187 ILE A CA 1
ATOM 1543 C C . ILE A 1 187 ? -19.373 0.128 26.735 1.00 91.50 187 ILE A C 1
ATOM 1545 O O . ILE A 1 187 ? -19.845 -0.906 26.268 1.00 91.50 187 ILE A O 1
ATOM 1549 N N . GLN A 1 188 ? -19.960 0.763 27.753 1.00 90.88 188 GLN A N 1
ATOM 1550 C CA . GLN A 1 188 ? -21.212 0.312 28.364 1.00 90.88 188 GLN A CA 1
ATOM 1551 C C . GLN A 1 188 ? -22.393 0.365 27.380 1.00 90.88 188 GLN A C 1
ATOM 1553 O O . GLN A 1 188 ? -23.201 -0.561 27.350 1.00 90.88 188 GLN A O 1
ATOM 1558 N N . GLN A 1 189 ? -22.491 1.411 26.555 1.00 89.50 189 GLN A N 1
ATOM 1559 C CA . GLN A 1 189 ? -23.514 1.508 25.508 1.00 89.50 189 GLN A CA 1
ATOM 1560 C C . GLN A 1 189 ? -23.341 0.427 24.432 1.00 89.50 189 GLN A C 1
ATOM 1562 O O . GLN A 1 189 ? -24.323 -0.215 24.067 1.00 89.50 189 GLN A O 1
ATOM 1567 N N . GLU A 1 190 ? -22.111 0.178 23.973 1.00 87.88 190 GLU A N 1
ATOM 1568 C CA . GLU A 1 190 ? -21.787 -0.902 23.025 1.00 87.88 190 GLU A CA 1
ATOM 1569 C C . GLU A 1 190 ? -22.178 -2.287 23.585 1.00 87.88 190 GLU A C 1
ATOM 1571 O O . GLU A 1 190 ? -22.728 -3.130 22.872 1.00 87.88 190 GLU A O 1
ATOM 1576 N N . LEU A 1 191 ? -21.957 -2.516 24.885 1.00 86.75 191 LEU A N 1
ATOM 1577 C CA . LEU A 1 191 ? -22.370 -3.735 25.594 1.00 86.75 191 LEU A CA 1
ATOM 1578 C C . LEU A 1 191 ? -23.890 -3.909 25.666 1.00 86.75 191 LEU A C 1
ATOM 1580 O O . LEU A 1 191 ? -24.378 -5.027 25.558 1.00 86.75 191 LEU A O 1
ATOM 1584 N N . LEU A 1 192 ? -24.639 -2.822 25.856 1.00 83.69 192 LEU A N 1
ATOM 1585 C CA . LEU A 1 192 ? -26.103 -2.858 25.928 1.00 83.69 192 LEU A CA 1
ATOM 1586 C C . LEU A 1 192 ? -26.757 -3.048 24.553 1.00 83.69 192 LEU A C 1
ATOM 1588 O O . LEU A 1 192 ? -27.864 -3.566 24.483 1.00 83.69 192 LEU A O 1
ATOM 1592 N N . GLN A 1 193 ? -26.089 -2.632 23.474 1.00 72.56 193 GLN A N 1
ATOM 1593 C CA . GLN A 1 193 ? -26.557 -2.804 22.091 1.00 72.56 193 GLN A CA 1
ATOM 1594 C C . GLN A 1 193 ? -26.224 -4.181 21.495 1.00 72.56 193 GLN A C 1
ATOM 1596 O O . GLN A 1 193 ? -26.731 -4.519 20.429 1.00 72.56 193 GLN A O 1
ATOM 1601 N N . SER A 1 194 ? -25.360 -4.960 22.153 1.00 61.66 194 SER A N 1
ATOM 1602 C CA . SER A 1 194 ? -24.944 -6.305 21.724 1.00 61.66 194 SER A CA 1
ATOM 1603 C C . SER A 1 194 ? -25.712 -7.444 22.417 1.00 61.66 194 SER A C 1
ATOM 1605 O O . SER A 1 194 ? -25.342 -8.610 22.261 1.00 61.66 194 SER A O 1
ATOM 1607 N N . VAL A 1 195 ? -26.781 -7.111 23.152 1.00 50.78 195 VAL A N 1
ATOM 1608 C CA . VAL A 1 195 ? -27.748 -8.026 23.792 1.00 50.78 195 VAL A CA 1
ATOM 1609 C C . VAL A 1 195 ? -29.087 -7.924 23.073 1.00 50.78 195 VAL A C 1
ATOM 1611 O O . VAL A 1 195 ? -29.699 -8.990 22.844 1.00 50.78 195 VAL A O 1
#

Radius of gyration: 23.96 Å; chains: 1; bounding box: 65×33×62 Å

pLDDT: mean 86.34, std 10.26, range [48.97, 97.94]

Sequence (195 aa):
MRSLMYLMTTYQDYFRKTNQNIYKKAKVTFPKPELYVVFTGEKQGHPEYMSLSEEFFDGEECFLDVCVRVLYGSGEDDIISQYVTFAKVYDEQRKKHGKTRTAILETIRICKDKNVLIEYLLEREKEVEAIMLAMYDEEEILLDYIRSEKYENSKEIAVKMLKEGNLSVEQIAGYISNLTIDDVKRIQQELLQSV

Secondary structure (DSSP, 8-state):
-HHHHHHHHHHHHHHHHTT--TTSSSPPP-PPP--EEEE-S--S---SEE-HHHHHSTT---SS---EEEEE--SSSSHHHHHHHHHHHHHHHHHHH-SSHHHHHHHHHHHHHTTTTHHHHHHHHHHHHHHHHHTS-HHHHHHHHHHHHHHHHHHHHHHHHHHHT-S-HHHHHHH-TTS-HHHHHHHHHHHHHT-